Protein AF-A0A7C1M7N9-F1 (afdb_monomer_lite)

Sequence (294 aa):
MKRIVLYIIILLISFLIVAEIIARKYDQYCIRKINESLTSFIYEYLILDFYKENLRMPNDIQESKESPWIHHISEEQLIDPYSRNNDRIRFIPIYNKDLCYFTSGIVISSGIDGYFDNYCTKNDSITINQFKNRNNPYNTTYSINTKYKEIEWKGIRIFNYVFGNKDLIIQYFDIVRHIKFSSHFTNNIYSLNELIERIYAYNITNLGEELYITNQYFSVELDIDSLDCNLLNDKTLIVNWGDNILEFNFLIPTFKEPNISGHLEIACFFKSFQKESKKMIFNQAIITYNDLNN

Foldseek 3Di:
DVVVVVVVVVVVVVVVVVVVVVVVVLVVVLVCCCVVQCLQVVQQCLQVQLCVVPVAGDLWSVSSCVGPCVVVHDPLSQFRSQEPVSDGWIKAFEAEPVQRGRQKIFIWACGNPRDNDPPDDSRDHHYPVLQVVQKDFADPPPCPPVDFPPPDQDAGQDAGIAGHPDIGTGGMDGNQVVLLRFQVVVVQEDEPVRVLVLVVVLVVDVDDVNVVQQPTKHKYKDQVVPWDWDDDPLAWIWTDDPQAIEIEGESGSDDDPDDDHGIWIKIWHFPDADVVSNYTYTYHIDTNDDPPDD

Radius of gyration: 24.17 Å; chains: 1; bounding box: 58×44×84 Å

Structure (mmCIF, N/CA/C/O backbone):
data_AF-A0A7C1M7N9-F1
#
_entry.id   AF-A0A7C1M7N9-F1
#
loop_
_atom_site.group_PDB
_atom_site.id
_atom_site.type_symbol
_atom_site.label_atom_id
_atom_site.label_alt_id
_atom_site.label_comp_id
_atom_site.label_asym_id
_atom_site.label_entity_id
_atom_site.label_seq_id
_atom_site.pdbx_PDB_ins_code
_atom_site.Cartn_x
_atom_site.Cartn_y
_atom_site.Cartn_z
_atom_site.occupancy
_atom_site.B_iso_or_equiv
_atom_site.auth_seq_id
_atom_site.auth_comp_id
_atom_site.auth_asym_id
_atom_site.auth_atom_id
_atom_site.pdbx_PDB_model_num
ATOM 1 N N . MET A 1 1 ? 32.992 -9.339 -54.054 1.00 64.75 1 MET A N 1
ATOM 2 C CA . MET A 1 1 ? 31.665 -9.517 -53.416 1.00 64.75 1 MET A CA 1
ATOM 3 C C . MET A 1 1 ? 31.706 -10.328 -52.119 1.00 64.75 1 MET A C 1
ATOM 5 O O . MET A 1 1 ? 31.458 -9.735 -51.083 1.00 64.75 1 MET A O 1
ATOM 9 N N . LYS A 1 2 ? 32.084 -11.621 -52.112 1.00 76.88 2 LYS A N 1
ATOM 10 C CA . LYS A 1 2 ? 32.040 -12.473 -50.894 1.00 76.88 2 LYS A CA 1
ATOM 11 C C . LYS A 1 2 ? 32.824 -11.930 -49.681 1.00 76.88 2 LYS A C 1
ATOM 13 O O . LYS A 1 2 ? 32.324 -11.979 -48.567 1.00 76.88 2 LYS A O 1
ATOM 18 N N . ARG A 1 3 ? 34.017 -11.355 -49.895 1.00 82.69 3 ARG A N 1
ATOM 19 C CA . ARG A 1 3 ? 34.828 -10.747 -48.816 1.00 82.69 3 ARG A CA 1
ATOM 20 C C . ARG A 1 3 ? 34.204 -9.472 -48.236 1.00 82.69 3 ARG A C 1
ATOM 22 O O . ARG A 1 3 ? 34.251 -9.279 -47.035 1.00 82.69 3 ARG A O 1
ATOM 29 N N . ILE A 1 4 ? 33.576 -8.643 -49.072 1.00 85.56 4 ILE A N 1
ATOM 30 C CA . ILE A 1 4 ? 32.894 -7.410 -48.636 1.00 85.56 4 ILE A CA 1
ATOM 31 C C . ILE A 1 4 ? 31.687 -7.762 -47.761 1.00 85.56 4 ILE A C 1
ATOM 33 O O . ILE A 1 4 ? 31.527 -7.193 -46.689 1.00 85.56 4 ILE A O 1
ATOM 37 N N . VAL A 1 5 ? 30.895 -8.758 -48.172 1.00 86.88 5 VAL A N 1
ATOM 38 C CA . VAL A 1 5 ? 29.769 -9.271 -47.372 1.00 86.88 5 VAL A CA 1
ATOM 39 C C . VAL A 1 5 ? 30.253 -9.811 -46.023 1.00 86.88 5 VAL A C 1
ATOM 41 O O . VAL A 1 5 ? 29.655 -9.503 -44.999 1.00 86.88 5 VAL A O 1
ATOM 44 N N . LEU A 1 6 ? 31.371 -10.546 -45.998 1.00 89.12 6 LEU A N 1
ATOM 45 C CA . LEU A 1 6 ? 31.968 -11.037 -44.753 1.00 89.12 6 LEU A CA 1
ATOM 46 C C . LEU A 1 6 ? 32.394 -9.894 -43.816 1.00 89.12 6 LEU A C 1
ATOM 48 O O . LEU A 1 6 ? 32.090 -9.946 -42.628 1.00 89.12 6 LEU A O 1
ATOM 52 N N . TYR A 1 7 ? 33.049 -8.849 -44.334 1.00 90.81 7 TYR A N 1
ATOM 53 C CA . TYR A 1 7 ? 33.430 -7.687 -43.523 1.00 90.81 7 TYR A CA 1
ATOM 54 C C . TYR A 1 7 ? 32.217 -6.934 -42.972 1.00 90.81 7 TYR A C 1
ATOM 56 O O . TYR A 1 7 ? 32.245 -6.525 -41.815 1.00 90.81 7 TYR A O 1
ATOM 64 N N . ILE A 1 8 ? 31.143 -6.802 -43.759 1.00 89.94 8 ILE A N 1
ATOM 65 C CA . ILE A 1 8 ? 29.883 -6.204 -43.298 1.00 89.94 8 ILE A CA 1
ATOM 66 C C . ILE A 1 8 ? 29.281 -7.037 -42.162 1.00 89.94 8 ILE A C 1
ATOM 68 O O . ILE A 1 8 ? 28.905 -6.469 -41.145 1.00 89.94 8 ILE A O 1
ATOM 72 N N . ILE A 1 9 ? 29.244 -8.368 -42.289 1.00 90.19 9 ILE A N 1
ATOM 73 C CA . ILE A 1 9 ? 28.732 -9.257 -41.233 1.00 90.19 9 ILE A CA 1
ATOM 74 C C . ILE A 1 9 ? 29.557 -9.114 -39.947 1.00 90.19 9 ILE A C 1
ATOM 76 O O . ILE A 1 9 ? 28.982 -8.966 -38.873 1.00 90.19 9 ILE A O 1
ATOM 80 N N . ILE A 1 10 ? 30.891 -9.103 -40.041 1.00 90.25 10 ILE A N 1
ATOM 81 C CA . ILE A 1 10 ? 31.780 -8.934 -38.879 1.00 90.25 10 ILE A CA 1
ATOM 82 C C . ILE A 1 10 ? 31.554 -7.577 -38.203 1.00 90.25 10 ILE A C 1
ATOM 84 O O . ILE A 1 10 ? 31.466 -7.514 -36.977 1.00 90.25 10 ILE A O 1
ATOM 88 N N . LEU A 1 11 ? 31.427 -6.500 -38.982 1.00 90.44 11 LEU A N 1
ATOM 89 C CA . LEU A 1 11 ? 31.095 -5.171 -38.467 1.00 90.44 11 LEU A CA 1
ATOM 90 C C . LEU A 1 11 ? 29.739 -5.159 -37.764 1.00 90.44 11 LEU A C 1
ATOM 92 O O . LEU A 1 11 ? 29.625 -4.586 -36.686 1.00 90.44 11 LEU A O 1
ATOM 96 N N . LEU A 1 12 ? 28.735 -5.820 -38.337 1.00 89.62 12 LEU A N 1
ATOM 97 C CA . LEU A 1 12 ? 27.379 -5.851 -37.797 1.00 89.62 12 LEU A CA 1
ATOM 98 C C . LEU A 1 12 ? 27.323 -6.651 -36.490 1.00 89.62 12 LEU A C 1
ATOM 100 O O . LEU A 1 12 ? 26.758 -6.177 -35.512 1.00 89.62 12 LEU A O 1
ATOM 104 N N . ILE A 1 13 ? 28.001 -7.802 -36.428 1.00 87.75 13 ILE A N 1
ATOM 105 C CA . ILE A 1 13 ? 28.167 -8.578 -35.190 1.00 87.75 13 ILE A CA 1
ATOM 106 C C . ILE A 1 13 ? 28.918 -7.754 -34.138 1.00 87.75 13 ILE A C 1
ATOM 108 O O . ILE A 1 13 ? 28.486 -7.683 -32.991 1.00 87.75 13 ILE A O 1
ATOM 112 N N . SER A 1 14 ? 30.014 -7.092 -34.518 1.00 85.81 14 SER A N 1
ATOM 113 C CA . SER A 1 14 ? 30.802 -6.273 -33.585 1.00 85.81 14 SER A CA 1
ATOM 114 C C . SER A 1 14 ? 29.989 -5.094 -33.046 1.00 85.81 14 SER A C 1
ATOM 116 O O . SER A 1 14 ? 30.034 -4.808 -31.852 1.00 85.81 14 SER A O 1
ATOM 118 N N . PHE A 1 15 ? 29.206 -4.439 -33.908 1.00 87.50 15 PHE A N 1
ATOM 119 C CA . PHE A 1 15 ? 28.286 -3.373 -33.526 1.00 87.50 15 PHE A CA 1
ATOM 120 C C . PHE A 1 15 ? 27.216 -3.875 -32.553 1.00 87.50 15 PHE A C 1
ATOM 122 O O . PHE A 1 15 ? 26.999 -3.240 -31.525 1.00 87.50 15 PHE A O 1
ATOM 129 N N . LEU A 1 16 ? 26.599 -5.028 -32.833 1.00 79.56 16 LEU A N 1
ATOM 130 C CA . LEU A 1 16 ? 25.606 -5.642 -31.948 1.00 79.56 16 LEU A CA 1
ATOM 131 C C . LEU A 1 16 ? 26.198 -5.960 -30.566 1.00 79.56 16 LEU A C 1
ATOM 133 O O . LEU A 1 16 ? 25.586 -5.617 -29.559 1.00 79.56 16 LEU A O 1
ATOM 137 N N . ILE A 1 17 ? 27.413 -6.520 -30.508 1.00 77.81 17 ILE A N 1
ATOM 138 C CA . ILE A 1 17 ? 28.113 -6.807 -29.244 1.00 77.81 17 ILE A CA 1
ATOM 139 C C . ILE A 1 17 ? 28.377 -5.518 -28.452 1.00 77.81 17 ILE A C 1
ATOM 141 O O . ILE A 1 17 ? 28.138 -5.463 -27.246 1.00 77.81 17 ILE A O 1
ATOM 145 N N . VAL A 1 18 ? 28.866 -4.461 -29.106 1.00 79.69 18 VAL A N 1
ATOM 146 C CA . VAL A 1 18 ? 29.146 -3.180 -28.435 1.00 79.69 18 VAL A CA 1
ATOM 147 C C . VAL A 1 18 ? 27.856 -2.514 -27.955 1.00 79.69 18 VAL A C 1
ATOM 149 O O . VAL A 1 18 ? 27.804 -2.046 -26.816 1.00 79.69 18 VAL A O 1
ATOM 152 N N . ALA A 1 19 ? 26.811 -2.503 -28.785 1.00 70.88 19 ALA A N 1
ATOM 153 C CA . ALA A 1 19 ? 25.499 -1.979 -28.420 1.00 70.88 19 ALA A CA 1
ATOM 154 C C . ALA A 1 19 ? 24.927 -2.716 -27.199 1.00 70.88 19 ALA A C 1
ATOM 156 O O . ALA A 1 19 ? 24.427 -2.079 -26.273 1.00 70.88 19 ALA A O 1
ATOM 157 N N . GLU A 1 20 ? 25.085 -4.040 -27.147 1.00 72.25 20 GLU A N 1
ATOM 158 C CA . GLU A 1 20 ? 24.677 -4.865 -26.013 1.00 72.25 20 GLU A CA 1
ATOM 159 C C . GLU A 1 20 ? 25.448 -4.524 -24.727 1.00 72.25 20 GLU A C 1
ATOM 161 O O . GLU A 1 20 ? 24.846 -4.374 -23.662 1.00 72.25 20 GLU A O 1
ATOM 166 N N . ILE A 1 21 ? 26.773 -4.350 -24.802 1.00 72.62 21 ILE A N 1
ATOM 167 C CA . ILE A 1 21 ? 27.593 -3.959 -23.642 1.00 72.62 21 ILE A CA 1
ATOM 168 C C . ILE A 1 21 ? 27.160 -2.590 -23.103 1.00 72.62 21 ILE A C 1
ATOM 170 O O . ILE A 1 21 ? 27.075 -2.406 -21.886 1.00 72.62 21 ILE A O 1
ATOM 174 N N . ILE A 1 22 ? 26.890 -1.630 -23.991 1.00 74.06 22 ILE A N 1
ATOM 175 C CA . ILE A 1 22 ? 26.438 -0.287 -23.611 1.00 74.06 22 ILE A CA 1
ATOM 176 C C . ILE A 1 22 ? 25.057 -0.354 -22.954 1.00 74.06 22 ILE A C 1
ATOM 178 O O . ILE A 1 22 ? 24.885 0.223 -21.881 1.00 74.06 22 ILE A O 1
ATOM 182 N N . ALA A 1 23 ? 24.111 -1.095 -23.540 1.00 67.44 23 ALA A N 1
ATOM 183 C CA . ALA A 1 23 ? 22.773 -1.274 -22.981 1.00 67.44 23 ALA A CA 1
ATOM 184 C C . ALA A 1 23 ? 22.830 -1.871 -21.565 1.00 67.44 23 ALA A C 1
ATOM 186 O O . ALA A 1 23 ? 22.269 -1.298 -20.636 1.00 67.44 23 ALA A O 1
ATOM 187 N N . ARG A 1 24 ? 23.618 -2.936 -21.356 1.00 65.81 24 ARG A N 1
ATOM 188 C CA . ARG A 1 24 ? 23.795 -3.548 -20.026 1.00 65.81 24 ARG A CA 1
ATOM 189 C C . ARG A 1 24 ? 24.397 -2.584 -19.004 1.00 65.81 24 ARG A C 1
ATOM 191 O O . ARG A 1 24 ? 23.966 -2.566 -17.855 1.00 65.81 24 ARG A O 1
ATOM 198 N N . LYS A 1 25 ? 25.401 -1.791 -19.396 1.00 71.50 25 LYS A N 1
ATOM 199 C CA . LYS A 1 25 ? 26.004 -0.787 -18.503 1.00 71.50 25 LYS A CA 1
ATOM 200 C C . LYS A 1 25 ? 25.019 0.327 -18.150 1.00 71.50 25 LYS A C 1
ATOM 202 O O . LYS A 1 25 ? 25.039 0.803 -17.017 1.00 71.50 25 LYS A O 1
ATOM 207 N N . TYR A 1 26 ? 24.174 0.729 -19.096 1.00 69.44 26 TYR A N 1
ATOM 208 C CA . TYR A 1 26 ? 23.135 1.728 -18.869 1.00 69.44 26 TYR A CA 1
ATOM 209 C C . TYR A 1 26 ? 22.043 1.200 -17.932 1.00 69.44 26 TYR A C 1
ATOM 211 O O . TYR A 1 26 ? 21.755 1.844 -16.929 1.00 69.44 26 TYR A O 1
ATOM 219 N N . ASP A 1 27 ? 21.545 -0.018 -18.160 1.00 64.88 27 ASP A N 1
ATOM 220 C CA . A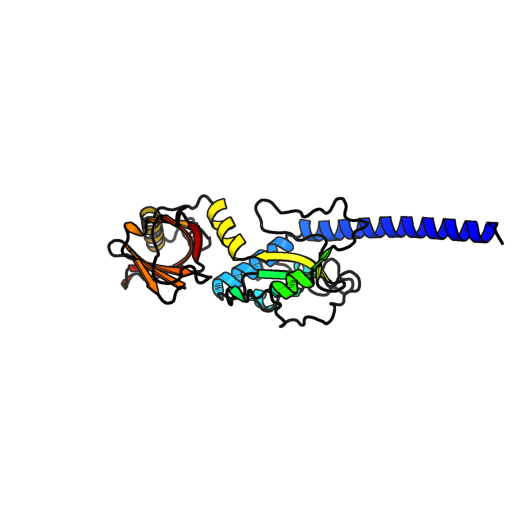SP A 1 27 ? 20.591 -0.670 -17.255 1.00 64.88 27 ASP A CA 1
ATOM 221 C C . ASP A 1 27 ? 21.168 -0.799 -15.840 1.00 64.88 27 ASP A C 1
ATOM 223 O O . ASP A 1 27 ? 20.512 -0.452 -14.861 1.00 64.88 27 ASP A O 1
ATOM 227 N N . GLN A 1 28 ? 22.431 -1.221 -15.710 1.00 66.00 28 GLN A N 1
ATOM 228 C CA . GLN A 1 28 ? 23.116 -1.272 -14.415 1.00 66.00 28 GLN A CA 1
ATOM 229 C C . GLN A 1 28 ? 23.217 0.105 -13.752 1.00 66.00 28 GLN A C 1
ATOM 231 O O . GLN A 1 28 ? 23.030 0.206 -12.541 1.00 66.00 28 GLN A O 1
ATOM 236 N N . TYR A 1 29 ? 23.492 1.164 -14.517 1.00 69.62 29 TYR A N 1
ATOM 237 C CA . TYR A 1 29 ? 23.514 2.533 -14.008 1.00 69.62 29 TYR A CA 1
ATOM 238 C C . TYR A 1 29 ? 22.134 2.977 -13.510 1.00 69.62 29 TYR A C 1
ATOM 240 O O . TYR A 1 29 ? 22.045 3.503 -12.402 1.00 69.62 29 TYR A O 1
ATOM 248 N N . CYS A 1 30 ? 21.070 2.735 -14.277 1.00 65.38 30 CYS A N 1
ATOM 249 C CA . CYS A 1 30 ? 19.703 3.099 -13.910 1.00 65.38 30 CYS A CA 1
ATOM 250 C C . CYS A 1 30 ? 19.213 2.299 -12.696 1.00 65.38 30 CYS A C 1
ATOM 252 O O . CYS A 1 30 ? 18.714 2.889 -11.740 1.00 65.38 30 CYS A O 1
ATOM 254 N N . ILE A 1 31 ? 19.443 0.981 -12.661 1.00 65.25 31 ILE A N 1
ATOM 255 C CA . ILE A 1 31 ? 19.161 0.127 -11.495 1.00 65.25 31 ILE A CA 1
ATOM 256 C C . ILE A 1 31 ? 19.927 0.627 -10.271 1.00 65.25 31 ILE A C 1
ATOM 258 O O . ILE A 1 31 ? 19.366 0.719 -9.178 1.00 65.25 31 ILE A O 1
ATOM 262 N N . ARG A 1 32 ? 21.210 0.966 -10.436 1.00 62.94 32 ARG A N 1
ATOM 263 C CA . ARG A 1 32 ? 22.030 1.514 -9.358 1.00 62.94 32 ARG A CA 1
ATOM 264 C C . ARG A 1 32 ? 21.477 2.852 -8.879 1.00 62.94 32 ARG A C 1
ATOM 266 O O . ARG A 1 32 ? 21.276 2.984 -7.686 1.00 62.94 32 ARG A O 1
ATOM 273 N N . LYS A 1 33 ? 21.128 3.782 -9.769 1.00 64.69 33 LYS A N 1
ATOM 274 C CA . LYS A 1 33 ? 20.458 5.047 -9.428 1.00 64.69 33 LYS A CA 1
ATOM 275 C C . LYS A 1 33 ? 19.155 4.809 -8.666 1.00 64.69 33 LYS A C 1
ATOM 277 O O . LYS A 1 33 ? 18.960 5.439 -7.636 1.00 64.69 33 LYS A O 1
ATOM 282 N N . ILE A 1 34 ? 18.300 3.882 -9.099 1.00 61.38 34 ILE A N 1
ATOM 283 C CA . ILE A 1 34 ? 17.036 3.532 -8.418 1.00 61.38 34 ILE A CA 1
ATOM 284 C C . ILE A 1 34 ? 17.284 2.957 -7.019 1.00 61.38 34 ILE A C 1
ATOM 286 O O . ILE A 1 34 ? 16.545 3.262 -6.082 1.00 61.38 34 ILE A O 1
ATOM 290 N N . ASN A 1 35 ? 18.324 2.135 -6.869 1.00 58.56 35 ASN A N 1
ATOM 291 C CA . ASN A 1 35 ? 18.684 1.522 -5.592 1.00 58.56 35 ASN A CA 1
ATOM 292 C C . ASN A 1 35 ? 19.410 2.496 -4.645 1.00 58.56 35 ASN A C 1
ATOM 294 O O . ASN A 1 35 ? 19.125 2.487 -3.452 1.00 58.56 35 ASN A O 1
ATOM 298 N N . GLU A 1 36 ? 20.325 3.323 -5.155 1.00 56.31 36 GLU A N 1
ATOM 299 C CA . GLU A 1 36 ? 21.123 4.298 -4.394 1.00 56.31 36 GLU A CA 1
ATOM 300 C C . GLU A 1 36 ? 20.288 5.495 -3.935 1.00 56.31 36 GLU A C 1
ATOM 302 O O . GLU A 1 36 ? 20.535 6.042 -2.868 1.00 56.31 36 GLU A O 1
ATOM 307 N N . SER A 1 37 ? 19.283 5.901 -4.711 1.00 51.47 37 SER A N 1
ATOM 308 C CA . SER A 1 37 ? 18.517 7.123 -4.432 1.00 51.47 37 SER A CA 1
ATOM 309 C C . SER A 1 37 ? 17.411 6.971 -3.387 1.00 51.47 37 SER A C 1
ATOM 311 O O . SER A 1 37 ? 16.685 7.936 -3.168 1.00 51.47 37 SER A O 1
ATOM 313 N N . LEU A 1 38 ? 17.229 5.795 -2.769 1.00 53.09 38 LEU A N 1
ATOM 314 C CA . LEU A 1 38 ? 16.034 5.476 -1.965 1.00 53.09 38 LEU A CA 1
ATOM 315 C C . LEU A 1 38 ? 14.714 5.688 -2.738 1.00 53.09 38 LEU A C 1
ATOM 317 O O . LEU A 1 38 ? 13.651 5.622 -2.142 1.00 53.09 38 LEU A O 1
ATOM 321 N N . THR A 1 39 ? 14.737 5.898 -4.057 1.00 52.25 39 THR A N 1
ATOM 322 C CA . THR A 1 39 ? 13.574 6.375 -4.826 1.00 52.25 39 THR A CA 1
ATOM 323 C C . THR A 1 39 ? 12.400 5.392 -4.812 1.00 52.25 39 THR A C 1
ATOM 325 O O . THR A 1 39 ? 11.248 5.798 -4.719 1.00 52.25 39 THR A O 1
ATOM 328 N N . SER A 1 40 ? 12.678 4.085 -4.776 1.00 52.62 40 SER A N 1
ATOM 329 C CA . SER A 1 40 ? 11.640 3.060 -4.558 1.00 52.62 40 SER A CA 1
ATOM 330 C C . SER A 1 40 ? 11.059 3.063 -3.135 1.00 52.62 40 SER A C 1
ATOM 332 O O . SER A 1 40 ? 9.879 2.790 -2.942 1.00 52.62 40 SER A O 1
ATOM 334 N N . PHE A 1 41 ? 11.856 3.415 -2.123 1.00 59.06 41 PHE A N 1
ATOM 335 C CA . PHE A 1 41 ? 11.332 3.649 -0.774 1.00 59.06 41 PHE A CA 1
ATOM 336 C C . PHE A 1 41 ? 10.489 4.916 -0.730 1.00 59.06 41 PHE A C 1
ATOM 338 O O . PHE A 1 41 ? 9.408 4.915 -0.160 1.00 59.06 41 PHE A O 1
ATOM 345 N N . ILE A 1 42 ? 10.958 5.975 -1.383 1.00 63.31 42 ILE A N 1
ATOM 346 C CA . ILE A 1 42 ? 10.291 7.271 -1.441 1.00 63.31 42 ILE A CA 1
ATOM 347 C C . ILE A 1 42 ? 8.873 7.141 -1.992 1.00 63.31 42 ILE A C 1
ATOM 349 O O . ILE A 1 42 ? 7.949 7.664 -1.377 1.00 63.31 42 ILE A O 1
ATOM 353 N N . TYR A 1 43 ? 8.667 6.419 -3.096 1.00 69.06 43 TYR A N 1
ATOM 354 C CA . TYR A 1 43 ? 7.316 6.255 -3.636 1.00 69.06 43 TYR A CA 1
ATOM 355 C C . TYR A 1 43 ? 6.408 5.458 -2.708 1.00 69.06 43 TYR A C 1
ATOM 357 O O . TYR A 1 43 ? 5.253 5.832 -2.538 1.00 69.06 43 TYR A O 1
ATOM 365 N N . GLU A 1 44 ? 6.929 4.409 -2.068 1.00 71.25 44 GLU A N 1
ATOM 366 C CA . GLU A 1 44 ? 6.162 3.622 -1.102 1.00 71.25 44 GLU A CA 1
ATOM 367 C C . GLU A 1 44 ? 5.712 4.484 0.075 1.00 71.25 44 GLU A C 1
ATOM 369 O O . GLU A 1 44 ? 4.519 4.545 0.353 1.00 71.25 44 GLU A O 1
ATOM 374 N N . TYR A 1 45 ? 6.636 5.214 0.702 1.00 71.56 45 TYR A N 1
ATOM 375 C CA . TYR A 1 45 ? 6.315 6.110 1.812 1.00 71.56 45 TYR A CA 1
ATOM 376 C C . TYR A 1 45 ? 5.335 7.211 1.397 1.00 71.56 45 TYR A C 1
ATOM 378 O O . TYR A 1 45 ? 4.325 7.402 2.064 1.00 71.56 45 TYR A O 1
ATOM 386 N N . LEU A 1 46 ? 5.559 7.874 0.257 1.00 74.56 46 LEU A N 1
ATOM 387 C CA . LEU A 1 46 ? 4.657 8.916 -0.241 1.00 74.56 46 LEU A CA 1
ATOM 388 C C . LEU A 1 46 ? 3.228 8.404 -0.455 1.00 74.56 46 LEU A C 1
ATOM 390 O O . LEU A 1 46 ? 2.271 9.049 -0.026 1.00 74.56 46 LEU A O 1
ATOM 394 N N . ILE A 1 47 ? 3.083 7.249 -1.108 1.00 77.38 47 ILE A N 1
ATOM 395 C CA . ILE A 1 47 ? 1.776 6.649 -1.392 1.00 77.38 47 ILE A CA 1
ATOM 396 C C . ILE A 1 47 ? 1.110 6.195 -0.091 1.00 77.38 47 ILE A C 1
ATOM 398 O O . ILE A 1 47 ? -0.078 6.441 0.102 1.00 77.38 47 ILE A O 1
ATOM 402 N N . LEU A 1 48 ? 1.859 5.552 0.808 1.00 75.31 48 LEU A N 1
ATOM 403 C CA . LEU A 1 48 ? 1.326 5.040 2.067 1.00 75.31 48 LEU A CA 1
ATOM 404 C C . LEU A 1 48 ? 0.928 6.150 3.025 1.00 75.31 48 LEU A C 1
ATOM 406 O O . LEU A 1 48 ? -0.132 6.055 3.627 1.00 75.31 48 LEU A O 1
ATOM 410 N N . ASP A 1 49 ? 1.729 7.201 3.168 1.00 74.94 49 ASP A N 1
ATOM 411 C CA . ASP A 1 49 ? 1.387 8.312 4.054 1.00 74.94 49 ASP A CA 1
ATOM 412 C C . ASP A 1 49 ? 0.199 9.104 3.510 1.00 74.94 49 ASP A C 1
ATOM 414 O O . ASP A 1 49 ? -0.704 9.454 4.269 1.00 74.94 49 ASP A O 1
ATOM 418 N N . PHE A 1 50 ? 0.118 9.280 2.186 1.00 78.06 50 PHE A N 1
ATOM 419 C CA . PHE A 1 50 ? -1.098 9.796 1.564 1.00 78.06 50 PHE A CA 1
ATOM 420 C C . PHE A 1 50 ? -2.306 8.901 1.879 1.00 78.06 50 PHE A C 1
ATOM 422 O O . PHE A 1 50 ? -3.366 9.398 2.264 1.00 78.06 50 PHE A O 1
ATOM 429 N N . TYR A 1 51 ? -2.146 7.581 1.758 1.00 77.62 51 TYR A N 1
ATOM 430 C CA . TYR A 1 51 ? -3.205 6.613 2.031 1.00 77.62 51 TYR A CA 1
ATOM 431 C C . TYR A 1 51 ? -3.625 6.590 3.512 1.00 77.62 51 TYR A C 1
ATOM 433 O O . TYR A 1 51 ? -4.814 6.461 3.803 1.00 77.62 51 TYR A O 1
ATOM 441 N N . LYS A 1 52 ? -2.683 6.741 4.456 1.00 74.69 52 LYS A N 1
ATOM 442 C CA . LYS A 1 52 ? -2.934 6.856 5.908 1.00 74.69 52 LYS A CA 1
ATOM 443 C C . LYS A 1 52 ? -3.891 7.991 6.237 1.00 74.69 52 LYS A C 1
ATOM 445 O O . LYS A 1 52 ? -4.827 7.785 7.008 1.00 74.69 52 LYS A O 1
ATOM 450 N N . GLU A 1 53 ? -3.700 9.149 5.618 1.00 72.75 53 GLU A N 1
ATOM 451 C CA . GLU A 1 53 ? -4.548 10.311 5.882 1.00 72.75 53 GLU A CA 1
ATOM 452 C C . GLU A 1 53 ? -5.853 10.301 5.083 1.00 72.75 53 GLU A C 1
ATOM 454 O O . GLU A 1 53 ? -6.898 10.675 5.611 1.00 72.75 53 GLU A O 1
ATOM 459 N N . ASN A 1 54 ? -5.823 9.833 3.833 1.00 75.88 54 ASN A N 1
ATOM 460 C CA . ASN A 1 54 ? -6.952 9.987 2.912 1.00 75.88 54 ASN A CA 1
ATOM 461 C C . ASN A 1 54 ? -7.818 8.730 2.746 1.00 75.88 54 ASN A C 1
ATOM 463 O O . ASN A 1 54 ? -8.882 8.809 2.135 1.00 75.88 54 ASN A O 1
ATOM 467 N N . LEU A 1 55 ? -7.370 7.569 3.241 1.00 74.00 55 LEU A N 1
ATOM 468 C CA . LEU A 1 55 ? -8.045 6.268 3.092 1.00 74.00 55 LEU A CA 1
ATOM 469 C C . LEU A 1 55 ? -8.370 5.902 1.630 1.00 74.00 55 LEU A C 1
ATOM 471 O O . LEU A 1 55 ? -9.315 5.164 1.346 1.00 74.00 55 LEU A O 1
ATOM 475 N N . ARG A 1 56 ? -7.572 6.417 0.693 1.00 78.50 56 ARG A N 1
ATOM 476 C CA . ARG A 1 56 ? -7.641 6.124 -0.739 1.00 78.50 56 ARG A CA 1
ATOM 477 C C . ARG A 1 56 ? -6.260 6.227 -1.362 1.00 78.50 56 ARG A C 1
ATOM 479 O O . ARG A 1 56 ? -5.392 6.938 -0.856 1.00 78.50 56 ARG A O 1
ATOM 486 N N . MET A 1 57 ? -6.078 5.548 -2.489 1.00 79.25 57 MET A N 1
ATOM 487 C CA . MET A 1 57 ? -4.872 5.725 -3.290 1.00 79.25 57 MET A CA 1
ATOM 488 C C . MET A 1 57 ? -4.841 7.125 -3.920 1.00 79.25 57 MET A C 1
ATOM 490 O O . MET A 1 57 ? -5.902 7.674 -4.249 1.00 79.25 57 MET A O 1
ATOM 494 N N . PRO A 1 58 ? -3.644 7.701 -4.103 1.00 79.31 58 PRO A N 1
ATOM 495 C CA . PRO A 1 58 ? -3.492 8.884 -4.933 1.00 79.31 58 PRO A CA 1
ATOM 496 C C . PRO A 1 58 ? -3.783 8.522 -6.400 1.00 79.31 58 PRO A C 1
ATOM 498 O O . PRO A 1 58 ? -3.583 7.384 -6.822 1.00 79.31 58 PRO A O 1
ATOM 501 N N . ASN A 1 59 ? -4.271 9.468 -7.192 1.00 77.19 59 ASN A N 1
ATOM 502 C CA . ASN A 1 59 ? -4.481 9.278 -8.627 1.00 77.19 59 ASN A CA 1
ATOM 503 C C . ASN A 1 59 ? -3.145 9.302 -9.377 1.00 77.19 59 ASN A C 1
ATOM 505 O O . ASN A 1 59 ? -2.945 8.531 -10.309 1.00 77.19 59 ASN A O 1
ATOM 509 N N . ASP A 1 60 ? -2.204 10.131 -8.917 1.00 76.00 60 ASP A N 1
ATOM 510 C CA . ASP A 1 60 ? -0.831 10.173 -9.406 1.00 76.00 60 ASP A CA 1
ATOM 511 C C . ASP A 1 60 ? 0.170 10.468 -8.274 1.00 76.00 60 ASP A C 1
ATOM 513 O O . ASP A 1 60 ? -0.195 10.771 -7.141 1.00 76.00 60 ASP A O 1
ATOM 517 N N . ILE A 1 61 ? 1.469 10.409 -8.576 1.00 75.25 61 ILE A N 1
ATOM 518 C CA . ILE A 1 61 ? 2.509 10.659 -7.567 1.00 75.25 61 ILE A CA 1
ATOM 519 C C . ILE A 1 61 ? 2.577 12.129 -7.107 1.00 75.25 61 ILE A C 1
ATOM 521 O O . ILE A 1 61 ? 3.194 12.428 -6.087 1.00 75.25 61 ILE A O 1
ATOM 525 N N . GLN A 1 62 ? 2.002 13.072 -7.864 1.00 74.00 62 GLN A N 1
ATOM 526 C CA . GLN A 1 62 ? 1.980 14.487 -7.483 1.00 74.00 62 GLN A CA 1
ATOM 527 C C . GLN A 1 62 ? 0.938 14.749 -6.404 1.00 74.00 62 GLN A C 1
ATOM 529 O O . GLN A 1 62 ? 1.178 15.586 -5.545 1.00 74.00 62 GLN A O 1
ATOM 534 N N . GLU A 1 63 ? -0.176 14.025 -6.409 1.00 73.62 63 GLU A N 1
ATOM 535 C CA . GLU A 1 63 ? -1.180 14.117 -5.351 1.00 73.62 63 GLU A CA 1
ATOM 536 C C . GLU A 1 63 ? -0.605 13.694 -3.988 1.00 73.62 63 GLU A C 1
ATOM 538 O O . GLU A 1 63 ? -0.911 14.287 -2.957 1.00 73.62 63 GLU A O 1
ATOM 543 N N . SER A 1 64 ? 0.354 12.763 -3.981 1.00 68.31 64 SER A N 1
ATOM 544 C CA . SER A 1 64 ? 1.102 12.393 -2.773 1.00 68.31 64 SER A CA 1
ATOM 545 C C . SER A 1 64 ? 2.015 13.503 -2.228 1.00 68.31 64 SER A C 1
ATOM 547 O O . SER A 1 64 ? 2.586 13.334 -1.152 1.00 68.31 64 SER A O 1
ATOM 549 N N . LYS A 1 65 ? 2.162 14.646 -2.919 1.00 66.25 65 LYS A N 1
ATOM 550 C CA . LYS A 1 65 ? 2.939 15.803 -2.434 1.00 66.25 65 LYS A CA 1
ATOM 551 C C . LYS A 1 65 ? 2.285 16.552 -1.279 1.00 66.25 65 LYS A C 1
ATOM 553 O O . LYS A 1 65 ? 2.933 17.400 -0.686 1.00 66.25 65 LYS A O 1
ATOM 558 N N . GLU A 1 66 ? 1.038 16.252 -0.943 1.00 64.00 66 GLU A N 1
ATOM 559 C CA . GLU A 1 66 ? 0.428 16.746 0.296 1.00 64.00 66 GLU A CA 1
ATOM 560 C C . GLU A 1 66 ? 0.919 15.965 1.532 1.00 64.00 66 GLU A C 1
ATOM 562 O O . GLU A 1 66 ? 0.618 16.340 2.663 1.00 64.00 66 GLU A O 1
ATOM 567 N N . SER A 1 67 ? 1.711 14.898 1.338 1.00 65.25 67 SER A N 1
ATOM 568 C CA . SER A 1 67 ? 2.336 14.152 2.431 1.00 65.25 67 SER A CA 1
ATOM 569 C C . SER A 1 67 ? 3.377 15.006 3.172 1.00 65.25 67 SER A C 1
ATOM 571 O O . SER A 1 67 ? 4.251 15.587 2.521 1.00 65.25 67 SER A O 1
ATOM 573 N N . PRO A 1 68 ? 3.395 15.003 4.521 1.00 61.72 68 PRO A N 1
ATOM 574 C CA . PRO A 1 68 ? 4.431 15.662 5.324 1.00 61.72 68 PRO A CA 1
ATOM 575 C C . PRO A 1 68 ? 5.863 15.243 4.954 1.00 61.72 68 PRO A C 1
ATOM 577 O O . PRO A 1 68 ? 6.806 16.016 5.118 1.00 61.72 68 PRO A O 1
ATOM 580 N N . TRP A 1 69 ? 6.033 14.035 4.410 1.00 59.88 69 TRP A N 1
ATOM 581 C CA . TRP A 1 69 ? 7.334 13.499 4.016 1.00 59.88 69 TRP A CA 1
ATOM 582 C C . TRP A 1 69 ? 7.878 14.069 2.710 1.00 59.88 69 TRP A C 1
ATOM 584 O O . TRP A 1 69 ? 9.070 13.916 2.436 1.00 59.88 69 TRP A O 1
ATOM 594 N N . ILE A 1 70 ? 7.056 14.771 1.919 1.00 64.88 70 ILE A N 1
ATOM 595 C CA . ILE A 1 70 ? 7.507 15.363 0.656 1.00 64.88 70 ILE A CA 1
ATOM 596 C C . ILE A 1 70 ? 8.666 16.344 0.860 1.00 64.88 70 ILE A C 1
ATOM 598 O O . ILE A 1 70 ? 9.530 16.471 -0.002 1.00 64.88 70 ILE A O 1
ATOM 602 N N . HIS A 1 71 ? 8.721 17.001 2.023 1.00 63.47 71 HIS A N 1
ATOM 603 C CA . HIS A 1 71 ? 9.761 17.967 2.369 1.00 63.47 71 HIS A CA 1
ATOM 604 C C . HIS A 1 71 ? 11.148 17.330 2.543 1.00 63.47 71 HIS A C 1
ATOM 606 O O . HIS A 1 71 ? 12.151 18.042 2.544 1.00 63.47 71 HIS A O 1
ATOM 612 N N . HIS A 1 72 ? 11.219 16.002 2.663 1.00 64.69 72 HIS A N 1
ATOM 613 C CA . HIS A 1 72 ? 12.465 15.244 2.772 1.00 64.69 72 HIS A CA 1
ATOM 614 C C . HIS A 1 72 ? 12.945 14.669 1.432 1.00 64.69 72 HIS A C 1
ATOM 616 O O . HIS A 1 72 ? 13.974 13.995 1.393 1.00 64.69 72 HIS A O 1
ATOM 622 N N . ILE A 1 73 ? 12.217 14.925 0.342 1.00 66.25 73 ILE A N 1
ATOM 623 C CA . ILE A 1 73 ? 12.490 14.375 -0.987 1.00 66.25 73 ILE A CA 1
ATOM 624 C C . ILE A 1 73 ? 12.897 15.513 -1.918 1.00 66.25 73 ILE A C 1
ATOM 626 O O . ILE A 1 73 ? 12.167 16.492 -2.078 1.00 66.25 73 ILE A O 1
ATOM 630 N N . SER A 1 74 ? 14.061 15.393 -2.557 1.00 69.44 74 SER A N 1
ATOM 631 C CA . SER A 1 74 ? 14.481 16.370 -3.562 1.00 69.44 74 SER A CA 1
ATOM 632 C C . SER A 1 74 ? 13.733 16.147 -4.880 1.00 69.44 74 SER A C 1
ATOM 634 O O . SER A 1 74 ? 13.400 15.017 -5.241 1.00 69.44 74 SER A O 1
ATOM 636 N N . GLU A 1 75 ? 13.485 17.214 -5.649 1.00 71.00 75 GLU A N 1
ATOM 637 C CA . GLU A 1 75 ? 12.823 17.081 -6.958 1.00 71.00 75 GLU A CA 1
ATOM 638 C C . GLU A 1 75 ? 13.589 16.151 -7.913 1.00 71.00 75 GLU A C 1
ATOM 640 O O . GLU A 1 75 ? 12.972 15.464 -8.725 1.00 71.00 75 GLU A O 1
ATOM 645 N N . GLU A 1 76 ? 14.916 16.065 -7.773 1.00 71.00 76 GLU A N 1
ATOM 646 C CA . GLU A 1 76 ? 15.777 15.169 -8.551 1.00 71.00 76 GLU A CA 1
ATOM 647 C C . GLU A 1 76 ? 15.466 13.682 -8.323 1.00 71.00 76 GLU A C 1
ATOM 649 O O . GLU A 1 76 ? 15.653 12.873 -9.230 1.00 71.00 76 GLU A O 1
ATOM 654 N N . GLN A 1 77 ? 14.961 13.311 -7.141 1.00 69.81 77 GLN A N 1
ATOM 655 C CA . GLN A 1 77 ? 14.551 11.936 -6.822 1.00 69.81 77 GLN A CA 1
ATOM 656 C C . GLN A 1 77 ? 13.199 11.559 -7.452 1.00 69.81 77 GLN A C 1
ATOM 658 O O . GLN A 1 77 ? 12.835 10.387 -7.489 1.00 69.81 77 GLN A O 1
ATOM 663 N N . LEU A 1 78 ? 12.440 12.531 -7.972 1.00 71.56 78 LEU A N 1
ATOM 664 C CA . LEU A 1 78 ? 11.169 12.293 -8.667 1.00 71.56 78 LEU A CA 1
ATOM 665 C C . LEU A 1 78 ? 11.330 12.180 -10.195 1.00 71.56 78 LEU A C 1
ATOM 667 O O . LEU A 1 78 ? 10.348 11.917 -10.896 1.00 71.56 78 LEU A O 1
ATOM 671 N N . ILE A 1 79 ? 12.543 12.390 -10.714 1.00 76.44 79 ILE A N 1
ATOM 672 C CA . ILE A 1 79 ? 12.857 12.295 -12.143 1.00 76.44 79 ILE A CA 1
ATOM 673 C C . ILE A 1 79 ? 13.037 10.825 -12.529 1.00 76.44 79 ILE A C 1
ATOM 675 O O . ILE A 1 79 ? 13.746 10.079 -11.855 1.00 76.44 79 ILE A O 1
ATOM 679 N N . ASP A 1 80 ? 12.420 10.417 -13.639 1.00 77.50 80 ASP A N 1
ATOM 680 C CA . ASP A 1 80 ? 12.553 9.071 -14.188 1.00 77.50 80 ASP A CA 1
ATOM 681 C C . ASP A 1 80 ? 14.001 8.807 -14.647 1.00 77.50 80 ASP A C 1
ATOM 683 O O . ASP A 1 80 ? 14.459 9.419 -15.615 1.00 77.50 80 ASP A O 1
ATOM 687 N N . PRO A 1 81 ? 14.736 7.883 -13.996 1.00 69.88 81 PRO A N 1
ATOM 688 C CA . PRO A 1 81 ? 16.140 7.633 -14.305 1.00 69.88 81 PRO A CA 1
ATOM 689 C C . PRO A 1 81 ? 16.345 6.883 -15.626 1.00 69.88 81 PRO A C 1
ATOM 691 O O . PRO A 1 81 ? 17.481 6.812 -16.099 1.00 69.88 81 PRO A O 1
ATOM 694 N N . TYR A 1 82 ? 15.291 6.303 -16.207 1.00 73.44 82 TYR A N 1
ATOM 695 C CA . TYR A 1 82 ? 15.345 5.704 -17.541 1.00 73.44 82 TYR A CA 1
ATOM 696 C C . TYR A 1 82 ? 14.909 6.681 -18.637 1.00 73.44 82 TYR A C 1
ATOM 698 O O . TYR A 1 82 ? 15.228 6.445 -19.799 1.00 73.44 82 TYR A O 1
ATOM 706 N N . SER A 1 83 ? 14.217 7.772 -18.299 1.00 78.62 83 SER A N 1
ATOM 707 C CA . SER A 1 83 ? 13.749 8.760 -19.275 1.00 78.62 83 SER A CA 1
ATOM 708 C C . SER A 1 83 ? 14.887 9.643 -19.787 1.00 78.62 83 SER A C 1
ATOM 710 O O . SER A 1 83 ? 15.615 10.262 -19.013 1.00 78.62 83 SER A O 1
ATOM 712 N N . ARG A 1 84 ? 14.961 9.833 -21.110 1.00 74.31 84 ARG A N 1
ATOM 713 C CA . ARG A 1 84 ? 15.873 10.814 -21.733 1.00 74.31 84 ARG A CA 1
ATOM 714 C C . ARG A 1 84 ? 15.424 12.271 -21.610 1.00 74.31 84 ARG A C 1
ATOM 716 O O . ARG A 1 84 ? 16.264 13.159 -21.707 1.00 74.31 84 ARG A O 1
ATOM 723 N N . ASN A 1 85 ? 14.134 12.521 -21.390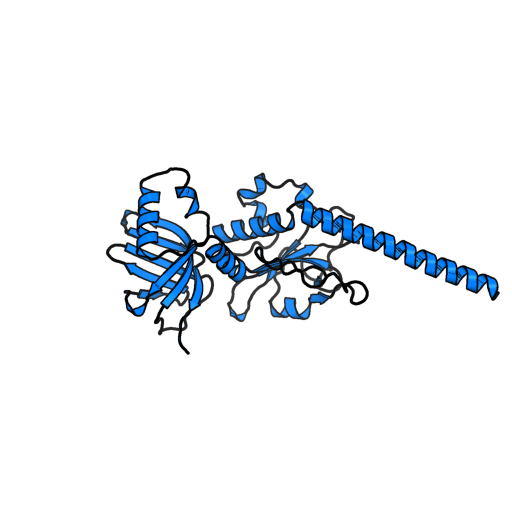 1.00 76.94 85 ASN A N 1
ATOM 724 C CA . ASN A 1 85 ? 13.554 13.871 -21.393 1.00 76.94 85 ASN A CA 1
ATOM 725 C C . ASN A 1 85 ? 13.322 14.432 -19.982 1.00 76.94 85 ASN A C 1
ATOM 727 O O . ASN A 1 85 ? 12.560 15.382 -19.826 1.00 76.94 85 ASN A O 1
ATOM 731 N N . ASN A 1 86 ? 13.935 13.832 -18.951 1.00 65.88 86 ASN A N 1
ATOM 732 C CA . ASN A 1 86 ? 13.631 14.118 -17.543 1.00 65.88 86 ASN A CA 1
ATOM 733 C C . ASN A 1 86 ? 12.123 14.058 -17.227 1.00 65.88 86 ASN A C 1
ATOM 735 O O . ASN A 1 86 ? 11.636 14.821 -16.388 1.00 65.88 86 ASN A O 1
ATOM 739 N N . ASP A 1 87 ? 11.374 13.182 -17.911 1.00 72.75 87 ASP A N 1
ATOM 740 C CA . ASP A 1 87 ? 9.972 12.956 -17.587 1.00 72.75 87 ASP A CA 1
ATOM 741 C C . ASP A 1 87 ? 9.850 12.424 -16.153 1.00 72.75 87 ASP A C 1
ATOM 743 O O . ASP A 1 87 ? 10.806 11.925 -15.546 1.00 72.75 87 ASP A O 1
ATOM 747 N N . ARG A 1 88 ? 8.664 12.585 -15.580 1.00 73.62 88 ARG A N 1
ATOM 748 C CA . ARG A 1 88 ? 8.377 12.111 -14.235 1.00 73.62 88 ARG A CA 1
ATOM 749 C C . ARG A 1 88 ? 7.818 10.707 -14.299 1.00 73.62 88 ARG A C 1
ATOM 751 O O . ARG A 1 88 ? 7.006 10.359 -15.154 1.00 73.62 88 ARG A O 1
ATOM 758 N N . ILE A 1 89 ? 8.218 9.932 -13.309 1.00 79.00 89 ILE A N 1
ATOM 759 C CA . ILE A 1 89 ? 7.638 8.634 -13.021 1.00 79.00 89 ILE A CA 1
ATOM 760 C C . ILE A 1 89 ? 6.124 8.784 -12.793 1.00 79.00 89 ILE A C 1
ATOM 762 O O . ILE A 1 89 ? 5.668 9.771 -12.206 1.00 79.00 89 ILE A O 1
ATOM 766 N N . ARG A 1 90 ? 5.333 7.812 -13.264 1.00 80.75 90 ARG A N 1
ATOM 767 C CA . ARG A 1 90 ? 3.876 7.790 -13.064 1.00 80.75 90 ARG A CA 1
ATOM 768 C C . ARG A 1 90 ? 3.481 6.739 -12.044 1.00 80.75 90 ARG A C 1
ATOM 770 O O . ARG A 1 90 ? 4.058 5.657 -12.007 1.00 80.75 90 ARG A O 1
ATOM 777 N N . PHE A 1 91 ? 2.456 7.059 -11.267 1.00 82.94 91 PHE A N 1
ATOM 778 C CA . PHE A 1 91 ? 1.731 6.103 -10.443 1.00 82.94 91 PHE A CA 1
ATOM 779 C C . PHE A 1 91 ? 0.412 5.760 -11.134 1.00 82.94 91 PHE A C 1
ATOM 781 O O . PHE A 1 91 ? -0.217 6.647 -11.705 1.00 82.94 91 PHE A O 1
ATOM 788 N N . ILE A 1 92 ? 0.019 4.488 -11.101 1.00 84.75 92 ILE A N 1
ATOM 789 C CA . ILE A 1 92 ? -1.284 4.020 -11.577 1.00 84.75 92 ILE A CA 1
ATOM 790 C C . ILE A 1 92 ? -1.925 3.203 -10.451 1.00 84.75 92 ILE A C 1
ATOM 792 O O . ILE A 1 92 ? -1.401 2.132 -10.111 1.00 84.75 92 ILE A O 1
ATOM 796 N N . PRO A 1 93 ? -3.055 3.653 -9.879 1.00 86.12 93 PRO A N 1
ATOM 797 C CA . PRO A 1 93 ? -3.784 2.873 -8.893 1.00 86.12 93 PRO A CA 1
ATOM 798 C C . PRO A 1 93 ? -4.451 1.654 -9.543 1.00 86.12 93 PRO A C 1
ATOM 800 O O . PRO A 1 93 ? -5.000 1.712 -10.649 1.00 86.12 93 PRO A O 1
ATOM 803 N N . ILE A 1 94 ? -4.424 0.532 -8.824 1.00 85.06 94 ILE A N 1
ATOM 804 C CA . ILE A 1 94 ? -5.029 -0.731 -9.239 1.00 85.06 94 ILE A CA 1
ATOM 805 C C . ILE A 1 94 ? -6.273 -0.997 -8.391 1.00 85.06 94 ILE A C 1
ATOM 807 O O . ILE A 1 94 ? -6.208 -1.244 -7.184 1.00 85.06 94 ILE A O 1
ATOM 811 N N . TYR A 1 95 ? -7.425 -0.970 -9.051 1.00 82.12 95 TYR A N 1
ATOM 812 C CA . TYR A 1 95 ? -8.717 -1.308 -8.483 1.00 82.12 95 TYR A CA 1
ATOM 813 C C . TYR A 1 95 ? -8.894 -2.824 -8.385 1.00 82.12 95 TYR A C 1
ATOM 815 O O . TYR A 1 95 ? -8.825 -3.557 -9.382 1.00 82.12 95 TYR A O 1
ATOM 823 N N . ASN A 1 96 ? -9.197 -3.301 -7.185 1.00 76.75 96 ASN A N 1
ATOM 824 C CA . ASN A 1 96 ? -9.673 -4.652 -6.972 1.00 76.75 96 ASN A CA 1
ATOM 825 C C . ASN A 1 96 ? -11.206 -4.654 -7.047 1.00 76.75 96 ASN A C 1
ATOM 827 O O . ASN A 1 96 ? -11.876 -4.153 -6.146 1.00 76.75 96 ASN A O 1
ATOM 831 N N . LYS A 1 97 ? -11.753 -5.223 -8.131 1.00 73.06 97 LYS A N 1
ATOM 832 C CA . LYS A 1 97 ? -13.207 -5.324 -8.329 1.00 73.06 97 LYS A CA 1
ATOM 833 C C . LYS A 1 97 ? -13.885 -6.186 -7.272 1.00 73.06 97 LYS A C 1
ATOM 835 O O . LYS A 1 97 ? -14.988 -5.851 -6.871 1.00 73.06 97 LYS A O 1
ATOM 840 N N . ASP A 1 98 ? -13.230 -7.256 -6.832 1.00 67.94 98 ASP A N 1
ATOM 841 C CA . ASP A 1 98 ? -13.808 -8.204 -5.876 1.00 67.94 98 ASP A CA 1
ATOM 842 C C . ASP A 1 98 ? -13.967 -7.554 -4.499 1.00 67.94 98 ASP A C 1
ATOM 844 O O . ASP A 1 98 ? -14.924 -7.820 -3.781 1.00 67.94 98 ASP A O 1
ATOM 848 N N . LEU A 1 99 ? -13.040 -6.657 -4.157 1.00 67.25 99 LEU A N 1
ATOM 849 C CA . LEU A 1 99 ? -13.056 -5.924 -2.893 1.00 67.25 99 LEU A CA 1
ATOM 850 C C . LEU A 1 99 ? -13.743 -4.563 -3.005 1.00 67.25 99 LEU A C 1
ATOM 852 O O . LEU A 1 99 ? -13.961 -3.918 -1.991 1.00 67.25 99 LEU A O 1
ATOM 856 N N . CYS A 1 100 ? -14.056 -4.107 -4.218 1.00 70.31 100 CYS A N 1
ATOM 857 C CA . CYS A 1 100 ? -14.504 -2.753 -4.527 1.00 70.31 100 CYS A CA 1
ATOM 858 C C . CYS A 1 100 ? -13.571 -1.625 -4.020 1.00 70.31 100 CYS A C 1
ATOM 860 O O . CYS A 1 100 ? -14.040 -0.514 -3.770 1.00 70.31 100 CYS A O 1
ATOM 862 N N . TYR A 1 101 ? -12.261 -1.882 -3.897 1.00 71.75 101 TYR A N 1
ATOM 863 C CA . TYR A 1 101 ? -11.270 -0.949 -3.331 1.00 71.75 101 TYR A CA 1
ATOM 864 C C . TYR A 1 101 ? -9.969 -0.870 -4.138 1.00 71.75 101 TYR A C 1
ATOM 866 O O . TYR A 1 101 ? -9.562 -1.818 -4.810 1.00 71.75 101 TYR A O 1
ATOM 874 N N . PHE A 1 102 ? -9.267 0.259 -4.007 1.00 74.44 102 PHE A N 1
ATOM 875 C CA . PHE A 1 102 ? -7.891 0.437 -4.475 1.00 74.44 102 PHE A CA 1
ATOM 876 C C . PHE A 1 102 ? -6.903 -0.055 -3.421 1.00 74.44 102 PHE A C 1
ATOM 878 O O . PHE A 1 102 ? -6.471 0.704 -2.559 1.00 74.44 102 PHE A O 1
ATOM 885 N N . THR A 1 103 ? -6.557 -1.337 -3.475 1.00 73.94 103 THR A N 1
ATOM 886 C CA . THR A 1 103 ? -5.632 -1.951 -2.507 1.00 73.94 103 THR A CA 1
ATOM 887 C C . THR A 1 103 ? -4.190 -2.000 -3.003 1.00 73.94 103 THR A C 1
ATOM 889 O O . THR A 1 103 ? -3.291 -2.349 -2.242 1.00 73.94 103 THR A O 1
ATOM 892 N N . SER A 1 104 ? -3.955 -1.683 -4.278 1.00 80.94 104 SER A N 1
ATOM 893 C CA . SER A 1 104 ? -2.650 -1.830 -4.923 1.00 80.94 104 SER A CA 1
ATOM 894 C C . SER A 1 104 ? -2.402 -0.749 -5.972 1.00 80.94 104 SER A C 1
ATOM 896 O O . SER A 1 104 ? -3.300 0.019 -6.316 1.00 80.94 104 SER A O 1
ATOM 898 N N . GLY A 1 105 ? -1.172 -0.667 -6.468 1.00 84.00 105 GLY A N 1
ATOM 899 C CA . GLY A 1 105 ? -0.778 0.276 -7.509 1.00 84.00 105 GLY A CA 1
ATOM 900 C C . GLY A 1 105 ? 0.557 -0.097 -8.137 1.00 84.00 105 GLY A C 1
ATOM 901 O O . GLY A 1 105 ? 1.286 -0.936 -7.607 1.00 84.00 105 GLY A O 1
ATOM 902 N N . ILE A 1 106 ? 0.890 0.530 -9.260 1.00 82.12 106 ILE A N 1
ATOM 903 C CA . ILE A 1 106 ? 2.218 0.425 -9.867 1.00 82.12 106 ILE A CA 1
ATOM 904 C C . ILE A 1 106 ? 2.837 1.785 -10.094 1.00 82.12 106 ILE A C 1
ATOM 906 O O . ILE A 1 106 ? 2.157 2.760 -10.399 1.00 82.12 106 ILE A O 1
ATOM 910 N N . VAL A 1 107 ? 4.157 1.805 -9.999 1.00 81.94 107 VAL A N 1
ATOM 911 C CA . VAL A 1 107 ? 4.983 2.916 -10.431 1.00 81.94 107 VAL A CA 1
ATOM 912 C C . VAL A 1 107 ? 5.681 2.519 -11.724 1.00 81.94 107 VAL A C 1
ATOM 914 O O . VAL A 1 107 ? 6.367 1.492 -11.772 1.00 81.94 107 VAL A O 1
ATOM 917 N N . ILE A 1 108 ? 5.494 3.327 -12.766 1.00 82.38 108 ILE A N 1
ATOM 918 C CA . ILE A 1 108 ? 5.999 3.071 -14.113 1.00 82.38 108 ILE A CA 1
ATOM 919 C C . ILE A 1 108 ? 6.922 4.191 -14.605 1.00 82.38 108 ILE A C 1
ATOM 921 O O . ILE A 1 108 ? 6.725 5.375 -14.318 1.00 82.38 108 ILE A O 1
ATOM 925 N N . SER A 1 109 ? 7.922 3.783 -15.376 1.00 81.31 109 SER A N 1
ATOM 926 C CA . SER A 1 109 ? 8.844 4.628 -16.126 1.00 81.31 109 SER A CA 1
ATOM 927 C C . SER A 1 109 ? 8.464 4.618 -17.604 1.00 81.31 109 SER A C 1
ATOM 929 O O . SER A 1 109 ? 8.070 3.588 -18.154 1.00 81.31 109 SER A O 1
ATOM 931 N N . SER A 1 110 ? 8.635 5.767 -18.249 1.00 80.75 110 SER A N 1
ATOM 932 C CA . SER A 1 110 ? 8.453 5.929 -19.697 1.00 80.75 110 SER A CA 1
ATOM 933 C C . SER A 1 110 ? 9.522 5.193 -20.515 1.00 80.75 110 SER A C 1
ATOM 935 O O . SER A 1 110 ? 9.335 4.927 -21.702 1.00 80.75 110 SER A O 1
ATOM 937 N N . GLY A 1 111 ? 10.638 4.827 -19.878 1.00 77.19 111 GLY A N 1
ATOM 938 C CA . GLY A 1 111 ? 11.780 4.204 -20.526 1.00 77.19 111 GLY A CA 1
ATOM 939 C C . GLY A 1 111 ? 12.601 5.183 -21.369 1.00 77.19 111 GLY A C 1
ATOM 940 O O . GLY A 1 111 ? 12.426 6.399 -21.339 1.00 77.19 111 GLY A O 1
ATOM 941 N N . ILE A 1 112 ? 13.536 4.630 -22.143 1.00 73.56 112 ILE A N 1
ATOM 942 C CA . ILE A 1 112 ? 14.594 5.400 -22.815 1.00 73.56 112 ILE A CA 1
ATOM 943 C C . ILE A 1 112 ? 14.103 6.363 -23.901 1.00 73.56 112 ILE A C 1
ATOM 945 O O . ILE A 1 112 ? 14.814 7.303 -24.251 1.00 73.56 112 ILE A O 1
ATOM 949 N N . ASP A 1 113 ? 12.918 6.144 -24.463 1.00 73.69 113 ASP A N 1
ATOM 950 C CA . ASP A 1 113 ? 12.339 7.069 -25.439 1.00 73.69 113 ASP A CA 1
ATOM 951 C C . ASP A 1 113 ? 11.675 8.287 -24.777 1.00 73.69 113 ASP A C 1
ATOM 953 O O . ASP A 1 113 ? 11.496 9.302 -25.449 1.00 73.69 113 ASP A O 1
ATOM 957 N N . GLY A 1 114 ? 11.403 8.231 -23.466 1.00 73.50 114 GLY A N 1
ATOM 958 C CA . GLY A 1 114 ? 10.860 9.340 -22.687 1.00 73.50 114 GLY A CA 1
ATOM 959 C C . GLY A 1 114 ? 9.395 9.657 -22.989 1.00 73.50 114 GLY A C 1
ATOM 960 O O . GLY A 1 114 ? 8.994 10.807 -22.819 1.00 73.50 114 GLY A O 1
ATOM 961 N N . TYR A 1 115 ? 8.617 8.686 -23.480 1.00 79.19 115 TYR A N 1
ATOM 962 C CA . TYR A 1 115 ? 7.181 8.849 -23.735 1.00 79.19 115 TYR A CA 1
ATOM 963 C C . TYR A 1 115 ? 6.403 7.678 -23.155 1.00 79.19 115 TYR A C 1
ATOM 965 O O . TYR A 1 115 ? 6.740 6.544 -23.433 1.00 79.19 115 TYR A O 1
ATOM 973 N N . PHE A 1 116 ? 5.334 7.902 -22.404 1.00 77.19 116 PHE A N 1
ATOM 974 C CA . PHE A 1 116 ? 4.481 6.789 -21.970 1.00 77.19 116 PHE A CA 1
ATOM 975 C C . PHE A 1 116 ? 3.623 6.264 -23.122 1.00 77.19 116 PHE A C 1
ATOM 977 O O . PHE A 1 116 ? 3.165 7.042 -23.963 1.00 77.19 116 PHE A O 1
ATOM 984 N N . ASP A 1 117 ? 3.378 4.958 -23.147 1.00 70.25 117 ASP A N 1
ATOM 985 C CA . ASP A 1 117 ? 2.426 4.374 -24.082 1.00 70.25 117 ASP A CA 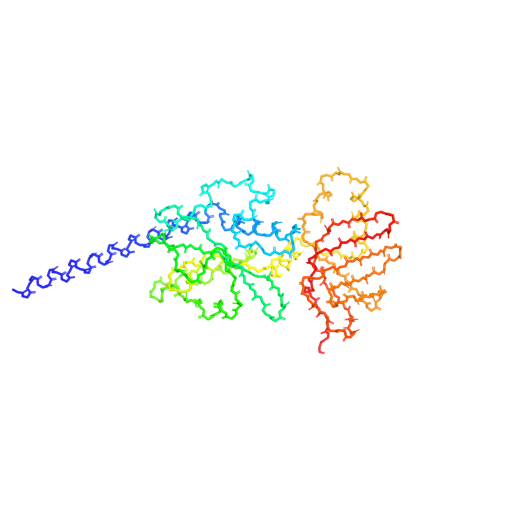1
ATOM 986 C C . ASP A 1 117 ? 1.012 4.876 -23.718 1.00 70.25 117 ASP A C 1
ATOM 988 O O . ASP A 1 117 ? 0.576 4.801 -22.568 1.00 70.25 117 ASP A O 1
ATOM 992 N N . ASN A 1 118 ? 0.299 5.470 -24.678 1.00 55.53 118 ASN A N 1
ATOM 993 C CA . ASN A 1 118 ? -0.865 6.358 -24.473 1.00 55.53 118 ASN A CA 1
ATOM 994 C C . ASN A 1 118 ? -2.142 5.691 -23.898 1.00 55.53 118 ASN A C 1
ATOM 996 O O . ASN A 1 118 ? -3.233 6.247 -24.007 1.00 55.53 118 ASN A O 1
ATOM 1000 N N . TYR A 1 119 ? -2.051 4.504 -23.303 1.00 60.97 119 TYR A N 1
ATOM 1001 C CA . TYR A 1 119 ? -3.210 3.730 -22.847 1.00 60.97 119 TYR A CA 1
ATOM 1002 C C . TYR A 1 119 ? -3.709 4.094 -21.446 1.00 60.97 119 TYR A C 1
ATOM 1004 O O . TYR A 1 119 ? -4.847 3.756 -21.126 1.00 60.97 119 TYR A O 1
ATOM 1012 N N . CYS A 1 120 ? -2.880 4.754 -20.631 1.00 60.44 120 CYS A N 1
ATOM 1013 C CA . CYS A 1 120 ? -3.262 5.271 -19.318 1.00 60.44 120 CYS A CA 1
ATOM 1014 C C . CYS A 1 120 ? -2.758 6.715 -19.153 1.00 60.44 120 CYS A C 1
ATOM 1016 O O . CYS A 1 120 ? -1.555 6.996 -19.122 1.00 60.44 120 CYS A O 1
ATOM 1018 N N . THR A 1 121 ? -3.696 7.646 -19.056 1.00 63.19 121 THR A N 1
ATOM 1019 C CA . THR A 1 121 ? -3.499 9.026 -18.620 1.00 63.19 121 THR A CA 1
ATOM 1020 C C . THR A 1 121 ? -3.271 9.093 -17.106 1.00 63.19 121 THR A C 1
ATOM 1022 O O . THR A 1 121 ? -3.446 8.110 -16.390 1.00 63.19 121 THR A O 1
ATOM 1025 N N . LYS A 1 122 ? -2.874 10.266 -16.598 1.00 59.84 122 LYS A N 1
ATOM 1026 C CA . LYS A 1 122 ? -2.557 10.482 -15.171 1.00 59.84 122 LYS A CA 1
ATOM 1027 C C . LYS A 1 122 ? -3.722 10.215 -14.205 1.00 59.84 122 LYS A C 1
ATOM 1029 O O . LYS A 1 122 ? -3.476 10.095 -13.018 1.00 59.84 122 LYS A O 1
ATOM 1034 N N . ASN A 1 123 ? -4.954 10.119 -14.705 1.00 60.19 123 ASN A N 1
ATOM 1035 C CA . ASN A 1 123 ? -6.146 9.873 -13.888 1.00 60.19 123 ASN A CA 1
ATOM 1036 C C . ASN A 1 123 ? -6.727 8.471 -14.102 1.00 60.19 123 ASN A C 1
ATOM 1038 O O . ASN A 1 123 ? -7.768 8.142 -13.532 1.00 60.19 123 ASN A O 1
ATOM 1042 N N . ASP A 1 124 ? -6.103 7.661 -14.957 1.00 69.50 124 ASP A N 1
ATOM 1043 C CA . ASP A 1 124 ? -6.623 6.338 -15.243 1.00 69.50 124 ASP A CA 1
ATOM 1044 C C . ASP A 1 124 ? -6.270 5.382 -14.111 1.00 69.50 124 ASP A C 1
ATOM 1046 O O . ASP A 1 124 ? -5.133 5.299 -13.649 1.00 69.50 124 ASP A O 1
ATOM 1050 N N . SER A 1 125 ? -7.268 4.611 -13.700 1.00 75.75 125 SER A N 1
ATOM 1051 C CA . SER A 1 125 ? -7.058 3.433 -12.879 1.00 75.75 125 SER A CA 1
ATOM 1052 C C . SER A 1 125 ? -7.222 2.175 -13.713 1.00 75.75 125 SER A C 1
ATOM 1054 O O . SER A 1 125 ? -7.939 2.149 -14.717 1.00 75.75 125 SER A O 1
ATOM 1056 N N . ILE A 1 126 ? -6.564 1.103 -13.286 1.00 82.31 126 ILE A N 1
ATOM 1057 C CA . ILE A 1 126 ? -6.688 -0.201 -13.935 1.00 82.31 126 ILE A CA 1
ATOM 1058 C C . ILE A 1 126 ? -7.218 -1.222 -12.948 1.00 82.31 126 ILE A C 1
ATOM 1060 O O . ILE A 1 126 ? -7.022 -1.123 -11.748 1.00 82.31 126 ILE A O 1
ATOM 1064 N N . THR A 1 127 ? -7.885 -2.244 -13.446 1.00 82.88 127 THR A N 1
ATOM 1065 C CA . THR A 1 127 ? -8.342 -3.359 -12.617 1.00 82.88 127 THR A CA 1
ATOM 1066 C C . THR A 1 127 ? -7.220 -4.375 -12.436 1.00 82.88 127 THR A C 1
ATOM 1068 O O . THR A 1 127 ? -6.358 -4.510 -13.307 1.00 82.88 127 THR A O 1
ATOM 1071 N N . ILE A 1 128 ? -7.255 -5.164 -11.359 1.00 77.25 128 ILE A N 1
ATOM 1072 C CA . ILE A 1 128 ? -6.267 -6.235 -11.138 1.00 77.25 128 ILE A CA 1
ATOM 1073 C C . ILE A 1 128 ? -6.177 -7.216 -12.324 1.00 77.25 128 ILE A C 1
ATOM 1075 O O . ILE A 1 128 ? -5.097 -7.694 -12.664 1.00 77.25 128 ILE A O 1
ATOM 1079 N N . ASN A 1 129 ? -7.293 -7.464 -13.018 1.00 75.81 129 ASN A N 1
ATOM 1080 C CA . ASN A 1 129 ? -7.324 -8.300 -14.220 1.00 75.81 129 ASN A CA 1
ATOM 1081 C C . ASN A 1 129 ? -6.645 -7.619 -15.414 1.00 75.81 129 ASN A C 1
ATOM 1083 O O . ASN A 1 129 ? -5.912 -8.269 -16.154 1.00 75.81 129 ASN A O 1
ATOM 1087 N N . GLN A 1 130 ? -6.847 -6.310 -15.597 1.00 79.94 130 GLN A N 1
ATOM 1088 C CA . GLN A 1 130 ? -6.120 -5.552 -16.620 1.00 79.94 130 GLN A CA 1
ATOM 1089 C C . GLN A 1 130 ? -4.621 -5.530 -16.329 1.00 79.94 130 GLN A C 1
ATOM 1091 O O . GLN A 1 130 ? -3.846 -5.697 -17.261 1.00 79.94 130 GLN A O 1
ATOM 1096 N N . PHE A 1 131 ? -4.216 -5.387 -15.066 1.00 79.50 131 PHE A N 1
ATOM 1097 C CA . PHE A 1 131 ? -2.816 -5.497 -14.662 1.00 79.50 131 PHE A CA 1
ATOM 1098 C C . PHE A 1 131 ? -2.238 -6.870 -15.034 1.00 79.50 131 PHE A C 1
ATOM 1100 O O . PHE A 1 131 ? -1.296 -6.949 -15.817 1.00 79.50 131 PHE A O 1
ATOM 1107 N N . LYS A 1 132 ? -2.867 -7.962 -14.580 1.00 74.75 132 LYS A N 1
ATOM 1108 C CA . LYS A 1 132 ? -2.433 -9.338 -14.888 1.00 74.75 132 LYS A CA 1
ATOM 1109 C C . LYS A 1 132 ? -2.327 -9.619 -16.391 1.00 74.75 132 LYS A C 1
ATOM 1111 O O . LYS A 1 132 ? -1.382 -10.274 -16.809 1.00 74.75 132 LYS A O 1
ATOM 1116 N N . ASN A 1 133 ? -3.259 -9.106 -17.196 1.00 75.06 133 ASN A N 1
ATOM 1117 C CA . ASN A 1 133 ? -3.303 -9.364 -18.640 1.00 75.06 133 ASN A CA 1
ATOM 1118 C C . ASN A 1 133 ? -2.373 -8.466 -19.470 1.00 75.06 133 ASN A C 1
ATOM 1120 O O . ASN A 1 133 ? -2.150 -8.754 -20.643 1.00 75.06 133 ASN A O 1
ATOM 1124 N N . ARG A 1 134 ? -1.892 -7.349 -18.911 1.00 75.56 134 ARG A N 1
ATOM 1125 C CA . ARG A 1 134 ? -1.082 -6.349 -19.634 1.00 75.56 134 ARG A CA 1
ATOM 1126 C C . ARG A 1 134 ? 0.373 -6.304 -19.189 1.00 75.56 134 ARG A C 1
ATOM 1128 O O . ARG A 1 134 ? 1.157 -5.579 -19.797 1.00 75.56 134 ARG A O 1
ATOM 1135 N N . ASN A 1 135 ? 0.727 -7.048 -18.148 1.00 72.81 135 ASN A N 1
ATOM 1136 C CA . ASN A 1 135 ? 2.108 -7.185 -17.723 1.00 72.81 135 ASN A CA 1
ATOM 1137 C C . ASN A 1 135 ? 2.799 -8.251 -18.554 1.00 72.81 135 ASN A C 1
ATOM 1139 O O . ASN A 1 135 ? 2.399 -9.414 -18.533 1.00 72.81 135 ASN A O 1
ATOM 1143 N N . ASN A 1 136 ? 3.883 -7.866 -19.214 1.00 68.62 136 ASN A N 1
ATOM 1144 C CA . ASN A 1 136 ? 4.728 -8.797 -19.942 1.00 68.62 136 ASN A CA 1
ATOM 1145 C C . ASN A 1 136 ? 6.147 -8.768 -19.373 1.00 68.62 136 ASN A C 1
ATOM 1147 O O . ASN A 1 136 ? 6.616 -7.699 -18.969 1.00 68.62 136 ASN A O 1
ATOM 1151 N N . PRO A 1 137 ? 6.856 -9.911 -19.344 1.00 66.44 137 PRO A N 1
ATOM 1152 C CA . PRO A 1 137 ? 8.273 -9.921 -19.024 1.00 66.44 137 PRO A CA 1
ATOM 1153 C C . PRO A 1 137 ? 9.019 -9.003 -19.991 1.00 66.44 137 PRO A C 1
ATOM 1155 O O . PRO A 1 137 ? 8.919 -9.145 -21.211 1.00 66.44 137 PRO A O 1
ATOM 1158 N N . TYR A 1 138 ? 9.790 -8.071 -19.447 1.00 60.94 138 TYR A N 1
ATOM 1159 C CA . TYR A 1 138 ? 10.712 -7.281 -20.237 1.00 60.94 138 TYR A CA 1
ATOM 1160 C C . TYR A 1 138 ? 11.862 -8.201 -20.660 1.00 60.94 138 TYR A C 1
ATOM 1162 O O . TYR A 1 138 ? 12.626 -8.688 -19.836 1.00 60.94 138 TYR A O 1
ATOM 1170 N N . ASN A 1 139 ? 11.964 -8.476 -21.957 1.00 57.12 139 ASN A N 1
ATOM 1171 C CA . ASN A 1 139 ? 13.118 -9.124 -22.577 1.00 57.12 139 ASN A CA 1
ATOM 1172 C C . ASN A 1 139 ? 13.440 -10.568 -22.098 1.00 57.12 139 ASN A C 1
ATOM 1174 O O . ASN A 1 139 ? 14.299 -10.801 -21.247 1.00 57.12 139 ASN A O 1
ATOM 1178 N N . THR A 1 140 ? 12.825 -11.574 -22.732 1.00 49.41 140 THR A N 1
ATOM 1179 C CA . THR A 1 140 ? 13.010 -13.016 -22.438 1.00 49.41 140 THR A CA 1
ATOM 1180 C C . THR A 1 140 ? 14.412 -13.565 -22.742 1.00 49.41 140 THR A C 1
ATOM 1182 O O . THR A 1 140 ? 14.746 -14.667 -22.314 1.00 49.41 140 THR A O 1
ATOM 1185 N N . THR A 1 141 ? 15.238 -12.826 -23.486 1.00 46.81 141 THR A N 1
ATOM 1186 C CA . THR A 1 141 ? 16.578 -13.257 -23.933 1.00 46.81 141 THR A CA 1
ATOM 1187 C C . THR A 1 141 ? 17.717 -12.803 -23.017 1.00 46.81 141 THR A C 1
ATOM 1189 O O . THR A 1 141 ? 18.772 -13.431 -23.006 1.00 46.81 141 THR A O 1
ATOM 1192 N N . TYR A 1 142 ? 17.520 -11.737 -22.233 1.00 44.94 142 TYR A N 1
ATOM 1193 C CA . TYR A 1 142 ? 18.595 -11.064 -21.484 1.00 44.94 142 TYR A CA 1
ATOM 1194 C C . TYR A 1 142 ? 18.436 -11.125 -19.954 1.00 44.94 142 TYR A C 1
ATOM 1196 O O . TYR A 1 142 ? 19.315 -10.668 -19.225 1.00 44.94 142 TYR A O 1
ATOM 1204 N N . SER A 1 143 ? 17.361 -11.735 -19.446 1.00 43.66 143 SER A N 1
ATOM 1205 C CA . SER A 1 143 ? 16.957 -11.648 -18.036 1.00 43.66 143 SER A CA 1
ATOM 1206 C C . SER A 1 143 ? 17.215 -12.907 -17.197 1.00 43.66 143 SER A C 1
ATOM 1208 O O . SER A 1 143 ? 16.552 -13.113 -16.180 1.00 43.66 143 SER A O 1
ATOM 1210 N N . ILE A 1 144 ? 18.161 -13.776 -17.576 1.00 37.66 144 ILE A N 1
ATOM 1211 C CA . ILE A 1 144 ? 18.432 -15.016 -16.812 1.00 37.66 144 ILE A CA 1
ATOM 1212 C C . ILE A 1 144 ? 18.826 -14.727 -15.345 1.00 37.66 144 ILE A C 1
ATOM 1214 O O . ILE A 1 144 ? 18.580 -15.564 -14.477 1.00 37.66 144 ILE A O 1
ATOM 1218 N N . ASN A 1 145 ? 19.326 -13.519 -15.045 1.00 40.38 145 ASN A N 1
ATOM 1219 C CA . ASN A 1 145 ? 19.721 -13.102 -13.693 1.00 40.38 145 ASN A CA 1
ATOM 1220 C C . ASN A 1 145 ? 18.913 -11.942 -13.080 1.00 40.38 145 ASN A C 1
ATOM 1222 O O . ASN A 1 145 ? 19.210 -11.542 -11.958 1.00 40.38 145 ASN A O 1
ATOM 1226 N N . THR A 1 146 ? 17.868 -11.438 -13.738 1.00 43.97 146 THR A N 1
ATOM 1227 C CA . THR A 1 146 ? 16.873 -10.539 -13.117 1.00 43.97 146 THR A CA 1
ATOM 1228 C C . THR A 1 146 ? 15.592 -11.317 -12.834 1.00 43.97 146 THR A C 1
ATOM 1230 O O . THR A 1 146 ? 14.486 -10.908 -13.176 1.00 43.97 146 THR A O 1
ATOM 1233 N N . LYS A 1 147 ? 15.746 -12.487 -12.198 1.00 41.69 147 LYS A N 1
ATOM 1234 C CA . LYS A 1 147 ? 14.630 -13.139 -11.506 1.00 41.69 147 LYS A CA 1
ATOM 1235 C C . LYS A 1 147 ? 14.032 -12.139 -10.520 1.00 41.69 147 LYS A C 1
ATOM 1237 O O . LYS A 1 147 ? 14.776 -11.342 -9.947 1.00 41.69 147 LYS A O 1
ATOM 1242 N N . TYR A 1 148 ? 12.711 -12.208 -10.344 1.00 46.78 148 TYR A N 1
ATOM 1243 C CA . TYR A 1 148 ? 11.968 -11.523 -9.290 1.00 46.78 148 TYR A CA 1
ATOM 1244 C C . TYR A 1 148 ? 12.840 -11.373 -8.049 1.00 46.78 148 TYR A C 1
ATOM 1246 O O . TYR A 1 148 ? 13.203 -12.370 -7.423 1.00 46.78 148 TYR A O 1
ATOM 1254 N N . LYS A 1 149 ? 13.215 -10.141 -7.713 1.00 43.91 149 LYS A N 1
ATOM 1255 C CA . LYS A 1 149 ? 13.780 -9.889 -6.399 1.00 43.91 149 LYS A CA 1
ATOM 1256 C C . LYS A 1 149 ? 12.610 -9.484 -5.535 1.00 43.91 149 LYS A C 1
ATOM 1258 O O . LYS A 1 149 ? 12.328 -8.300 -5.372 1.00 43.91 149 LYS A O 1
ATOM 1263 N N . GLU A 1 150 ? 11.904 -10.497 -5.036 1.00 42.78 150 GLU A N 1
ATOM 1264 C CA . GLU A 1 150 ? 11.168 -10.309 -3.799 1.00 42.78 150 GLU A CA 1
ATOM 1265 C C . GLU A 1 150 ? 12.173 -9.707 -2.828 1.00 42.78 150 GLU A C 1
ATOM 1267 O O . GLU A 1 150 ? 13.221 -10.294 -2.540 1.00 42.78 150 GLU A O 1
ATOM 1272 N N . ILE A 1 151 ? 11.931 -8.458 -2.449 1.00 47.06 151 ILE A N 1
ATOM 1273 C CA . ILE A 1 151 ? 12.697 -7.894 -1.365 1.00 47.06 151 ILE A CA 1
ATOM 1274 C C . ILE A 1 151 ? 12.016 -8.442 -0.150 1.00 47.06 151 ILE A C 1
ATOM 1276 O O . ILE A 1 151 ? 11.027 -7.900 0.343 1.00 47.06 151 ILE A O 1
ATOM 1280 N N . GLU A 1 152 ? 12.558 -9.580 0.264 1.00 37.50 152 GLU A N 1
ATOM 1281 C CA . GLU A 1 152 ? 12.469 -10.042 1.627 1.00 37.50 152 GLU A CA 1
ATOM 1282 C C . GLU A 1 152 ? 12.469 -8.782 2.507 1.00 37.50 152 GLU A C 1
ATOM 1284 O O . GLU A 1 152 ? 13.348 -7.918 2.382 1.00 37.50 152 GLU A O 1
ATOM 1289 N N . TRP A 1 153 ? 11.421 -8.633 3.313 1.00 46.81 153 TRP A N 1
ATOM 1290 C CA . TRP A 1 153 ? 11.290 -7.570 4.305 1.00 46.81 153 TRP A CA 1
ATOM 1291 C C . TRP A 1 153 ? 10.771 -6.184 3.862 1.00 46.81 153 TRP A C 1
ATOM 1293 O O . TRP A 1 153 ? 10.701 -5.330 4.737 1.00 46.81 153 TRP A O 1
ATOM 1303 N N . LYS A 1 154 ? 10.447 -5.877 2.585 1.00 43.69 154 LYS A N 1
ATOM 1304 C CA . LYS A 1 154 ? 10.083 -4.484 2.168 1.00 43.69 154 LYS A CA 1
ATOM 1305 C C . LYS A 1 154 ? 9.178 -4.361 0.914 1.00 43.69 154 LYS A C 1
ATOM 1307 O O . LYS A 1 154 ? 9.394 -3.477 0.090 1.00 43.69 154 LYS A O 1
ATOM 1312 N N . GLY A 1 155 ? 8.208 -5.261 0.722 1.00 48.25 155 GLY A N 1
ATOM 1313 C CA . GLY A 1 155 ? 7.291 -5.242 -0.438 1.00 48.25 155 GLY A CA 1
ATOM 1314 C C . GLY A 1 155 ? 7.816 -5.944 -1.709 1.00 48.25 155 GLY A C 1
ATOM 1315 O O . GLY A 1 155 ? 8.893 -6.542 -1.718 1.00 48.25 155 GLY A O 1
ATOM 1316 N N . ILE A 1 156 ? 7.035 -5.925 -2.803 1.00 48.84 156 ILE A N 1
ATOM 1317 C CA . ILE A 1 156 ? 7.394 -6.587 -4.075 1.00 48.84 156 ILE A CA 1
ATOM 1318 C C . ILE A 1 156 ? 8.045 -5.572 -5.020 1.00 48.84 156 ILE A C 1
ATOM 1320 O O . ILE A 1 156 ? 7.364 -4.765 -5.655 1.00 48.84 156 ILE A O 1
ATOM 1324 N N . ARG A 1 157 ? 9.369 -5.651 -5.200 1.00 53.59 157 ARG A N 1
ATOM 1325 C CA . ARG A 1 157 ? 10.015 -4.964 -6.324 1.00 53.59 157 ARG A CA 1
ATOM 1326 C C . ARG A 1 157 ? 9.832 -5.789 -7.590 1.00 53.59 157 ARG A C 1
ATOM 1328 O O . ARG A 1 157 ? 10.445 -6.843 -7.761 1.00 53.59 157 ARG A O 1
ATOM 1335 N N . ILE A 1 158 ? 8.983 -5.304 -8.489 1.00 53.09 158 ILE A N 1
ATOM 1336 C CA . ILE A 1 158 ? 8.867 -5.878 -9.825 1.00 53.09 158 ILE A CA 1
ATOM 1337 C C . ILE A 1 158 ? 9.971 -5.263 -10.675 1.00 53.09 158 ILE A C 1
ATOM 1339 O O . ILE A 1 158 ? 9.824 -4.172 -11.207 1.00 53.09 158 ILE A O 1
ATOM 1343 N N . PHE A 1 159 ? 11.086 -5.973 -10.789 1.00 53.06 159 PHE A N 1
ATOM 1344 C CA . PHE A 1 159 ? 12.056 -5.714 -11.842 1.00 53.06 159 PHE A CA 1
ATOM 1345 C C . PHE A 1 159 ? 11.712 -6.587 -13.046 1.00 53.06 159 PHE A C 1
ATOM 1347 O O . PHE A 1 159 ? 11.298 -7.735 -12.883 1.00 53.06 159 PHE A O 1
ATOM 1354 N N . ASN A 1 160 ? 11.944 -6.051 -14.244 1.00 59.03 160 ASN A N 1
ATOM 1355 C CA . ASN A 1 160 ? 11.871 -6.781 -15.507 1.00 59.03 160 ASN A CA 1
ATOM 1356 C C . ASN A 1 160 ? 10.457 -7.082 -16.035 1.00 59.03 160 ASN A C 1
ATOM 1358 O O . ASN A 1 160 ? 10.237 -8.109 -16.675 1.00 59.03 160 ASN A O 1
ATOM 1362 N N . TYR A 1 161 ? 9.510 -6.174 -15.805 1.00 69.75 161 TYR A N 1
ATOM 1363 C CA . TYR A 1 161 ? 8.201 -6.200 -16.451 1.00 69.75 161 TYR A CA 1
ATOM 1364 C C . TYR A 1 161 ? 7.920 -4.880 -17.142 1.00 69.75 161 TYR A C 1
ATOM 1366 O O . TYR A 1 161 ? 8.307 -3.821 -16.650 1.00 69.75 161 TYR A O 1
ATOM 1374 N N . VAL A 1 162 ? 7.218 -4.961 -18.265 1.00 75.69 162 VAL A N 1
ATOM 1375 C CA . VAL A 1 162 ? 6.578 -3.807 -18.886 1.00 75.69 162 VAL A CA 1
ATOM 1376 C C . VAL A 1 162 ? 5.081 -3.870 -18.665 1.00 75.69 162 VAL A C 1
ATOM 1378 O O . VAL A 1 162 ? 4.480 -4.947 -18.699 1.00 75.69 162 VAL A O 1
ATOM 1381 N N . PHE A 1 163 ? 4.491 -2.705 -18.446 1.00 76.75 163 PHE A N 1
ATOM 1382 C CA . PHE A 1 163 ? 3.059 -2.504 -18.511 1.00 76.75 163 PHE A CA 1
ATOM 1383 C C . PHE A 1 163 ? 2.696 -2.032 -19.922 1.00 76.75 163 PHE A C 1
ATOM 1385 O O . PHE A 1 163 ? 3.241 -1.048 -20.423 1.00 76.75 163 PHE A O 1
ATOM 1392 N N . GLY A 1 164 ? 1.795 -2.750 -20.592 1.00 76.50 164 GLY A N 1
ATOM 1393 C CA . GLY A 1 164 ? 1.506 -2.494 -22.003 1.00 76.50 164 GLY A CA 1
ATOM 1394 C C . GLY A 1 164 ? 2.641 -2.993 -22.900 1.00 76.50 164 GLY A C 1
ATOM 1395 O O . GLY A 1 164 ? 3.102 -4.125 -22.736 1.00 76.50 164 GLY A O 1
ATOM 1396 N N . ASN A 1 165 ? 3.074 -2.174 -23.865 1.00 73.69 165 ASN A N 1
ATOM 1397 C CA . ASN A 1 165 ? 4.088 -2.600 -24.834 1.00 73.69 165 ASN A CA 1
ATOM 1398 C C . ASN A 1 165 ? 5.525 -2.307 -24.386 1.00 73.69 165 ASN A C 1
ATOM 1400 O O . ASN A 1 165 ? 6.432 -3.046 -24.768 1.00 73.69 165 ASN A O 1
ATOM 1404 N N . LYS A 1 166 ? 5.753 -1.225 -23.625 1.00 78.19 166 LYS A N 1
ATOM 1405 C CA . LYS A 1 166 ? 7.118 -0.736 -23.361 1.00 78.19 166 LYS A CA 1
ATOM 1406 C C . LYS A 1 166 ? 7.354 -0.017 -22.028 1.00 78.19 166 LYS A C 1
ATOM 1408 O O . LYS A 1 166 ? 8.516 0.142 -21.664 1.00 78.19 166 LYS A O 1
ATOM 1413 N N . ASP A 1 167 ? 6.314 0.416 -21.315 1.00 81.44 167 ASP A N 1
ATOM 1414 C CA . ASP A 1 167 ? 6.498 1.216 -20.098 1.00 81.44 167 ASP A CA 1
ATOM 1415 C C . ASP A 1 167 ? 7.028 0.328 -18.973 1.00 81.44 167 ASP A C 1
ATOM 1417 O O . ASP A 1 167 ? 6.413 -0.676 -18.613 1.00 81.44 167 ASP A O 1
ATOM 1421 N N . LEU A 1 168 ? 8.193 0.669 -18.430 1.00 79.38 168 LEU A N 1
ATOM 1422 C CA . LEU A 1 168 ? 8.897 -0.169 -17.465 1.00 79.38 168 LEU A CA 1
ATOM 1423 C C . LEU A 1 168 ? 8.214 -0.083 -16.102 1.00 79.38 168 LEU A C 1
ATOM 1425 O O . LEU A 1 168 ? 8.087 0.999 -15.534 1.00 79.38 168 LEU A O 1
ATOM 1429 N N . ILE A 1 169 ? 7.833 -1.223 -15.532 1.00 79.06 169 ILE A N 1
ATOM 1430 C CA . ILE A 1 169 ? 7.381 -1.280 -14.142 1.00 79.06 169 ILE A CA 1
ATOM 1431 C C . ILE A 1 169 ? 8.613 -1.157 -13.248 1.00 79.06 169 ILE A C 1
ATOM 1433 O O . ILE A 1 169 ? 9.545 -1.956 -13.339 1.00 79.06 169 ILE A O 1
ATOM 1437 N N . ILE A 1 170 ? 8.612 -0.139 -12.390 1.00 75.75 170 ILE A N 1
ATOM 1438 C CA . ILE A 1 170 ? 9.668 0.107 -11.403 1.00 75.75 170 ILE A CA 1
ATOM 1439 C C . ILE A 1 170 ? 9.305 -0.566 -10.078 1.00 75.75 170 ILE A C 1
ATOM 1441 O O . ILE A 1 170 ? 10.169 -1.118 -9.395 1.00 75.75 170 ILE A O 1
ATOM 1445 N N . GLN A 1 171 ? 8.025 -0.501 -9.697 1.00 76.56 171 GLN A N 1
ATOM 1446 C CA . GLN A 1 171 ? 7.550 -1.003 -8.411 1.00 76.56 171 GLN A CA 1
ATOM 1447 C C . GLN A 1 171 ? 6.059 -1.333 -8.444 1.00 76.56 171 GLN A C 1
ATOM 1449 O O . GLN A 1 171 ? 5.283 -0.690 -9.150 1.00 76.56 171 GLN A O 1
ATOM 1454 N N . TYR A 1 172 ? 5.672 -2.328 -7.648 1.00 77.06 172 TYR A N 1
ATOM 1455 C CA . TYR A 1 172 ? 4.286 -2.661 -7.344 1.00 77.06 172 TYR A CA 1
ATOM 1456 C C . TYR A 1 172 ? 4.049 -2.493 -5.849 1.00 77.06 172 TYR A C 1
ATOM 1458 O O . TYR A 1 172 ? 4.889 -2.867 -5.030 1.00 77.06 172 TYR A O 1
ATOM 1466 N N . PHE A 1 173 ? 2.893 -1.942 -5.512 1.00 77.25 173 PHE A N 1
ATOM 1467 C CA . PHE A 1 173 ? 2.490 -1.611 -4.155 1.00 77.25 173 PHE A CA 1
ATOM 1468 C C . PHE A 1 173 ? 1.229 -2.379 -3.815 1.00 77.25 173 PHE A C 1
ATOM 1470 O O . PHE A 1 173 ? 0.320 -2.479 -4.638 1.00 77.25 173 PHE A O 1
ATOM 1477 N N . ASP A 1 174 ? 1.168 -2.879 -2.588 1.00 78.75 174 ASP A N 1
ATOM 1478 C CA . ASP A 1 174 ? 0.019 -3.589 -2.044 1.00 78.75 174 ASP A CA 1
ATOM 1479 C C . ASP A 1 174 ? -0.125 -3.210 -0.571 1.00 78.75 174 ASP A C 1
ATOM 1481 O O . ASP A 1 174 ? 0.724 -3.553 0.254 1.00 78.75 174 ASP A O 1
ATOM 1485 N N . ILE A 1 175 ? -1.182 -2.464 -0.255 1.00 77.94 175 ILE A N 1
ATOM 1486 C CA . ILE A 1 175 ? -1.415 -1.923 1.089 1.00 77.94 175 ILE A CA 1
ATOM 1487 C C . ILE A 1 175 ? -1.696 -3.041 2.081 1.00 77.94 175 ILE A C 1
ATOM 1489 O O . ILE A 1 175 ? -1.211 -2.997 3.207 1.00 77.94 175 ILE A O 1
ATOM 1493 N N . VAL A 1 176 ? -2.454 -4.059 1.667 1.00 77.25 176 VAL A N 1
ATOM 1494 C CA . VAL A 1 176 ? -2.801 -5.186 2.539 1.00 77.25 176 VAL A CA 1
ATOM 1495 C C . VAL A 1 176 ? -1.534 -5.901 2.960 1.00 77.25 176 VAL A C 1
ATOM 1497 O O . VAL A 1 176 ? -1.312 -6.156 4.144 1.00 77.25 176 VAL A O 1
ATOM 1500 N N . ARG A 1 177 ? -0.671 -6.179 1.981 1.00 76.12 177 ARG A N 1
ATOM 1501 C CA . ARG A 1 177 ? 0.625 -6.793 2.236 1.00 76.12 177 ARG A CA 1
ATOM 1502 C C . ARG A 1 177 ? 1.518 -5.893 3.088 1.00 76.12 177 ARG A C 1
ATOM 1504 O O . ARG A 1 177 ? 2.173 -6.409 3.988 1.00 76.12 177 ARG A O 1
ATOM 1511 N N . HIS A 1 178 ? 1.533 -4.584 2.836 1.00 76.25 178 HIS A N 1
ATOM 1512 C CA . HIS A 1 178 ? 2.324 -3.637 3.619 1.00 76.25 178 HIS A CA 1
ATOM 1513 C C . HIS A 1 178 ? 1.889 -3.607 5.091 1.00 76.25 178 HIS A C 1
ATOM 1515 O O . HIS A 1 178 ? 2.732 -3.709 5.971 1.00 76.25 178 HIS A O 1
ATOM 1521 N N . ILE A 1 179 ? 0.588 -3.537 5.378 1.00 77.00 179 ILE A N 1
ATOM 1522 C CA . ILE A 1 179 ? 0.060 -3.502 6.753 1.00 77.00 179 ILE A CA 1
ATOM 1523 C C . ILE A 1 179 ? 0.379 -4.799 7.500 1.00 77.00 179 ILE A C 1
ATOM 1525 O O . ILE A 1 179 ? 0.881 -4.755 8.626 1.00 77.00 179 ILE A O 1
ATOM 1529 N N . LYS A 1 180 ? 0.155 -5.955 6.857 1.00 74.00 180 LYS A N 1
ATOM 1530 C CA . LYS A 1 180 ? 0.531 -7.268 7.411 1.00 74.00 180 LYS A CA 1
ATOM 1531 C C . LYS A 1 180 ? 2.019 -7.335 7.729 1.00 74.00 180 LYS A C 1
ATOM 1533 O O . LYS A 1 180 ? 2.416 -7.801 8.787 1.00 74.00 180 LYS A O 1
ATOM 1538 N N . PHE A 1 181 ? 2.843 -6.841 6.813 1.00 71.81 181 PHE A N 1
ATOM 1539 C CA . PHE A 1 181 ? 4.282 -6.852 6.991 1.00 71.81 181 PHE A CA 1
ATOM 1540 C C . PHE A 1 181 ? 4.738 -5.915 8.123 1.00 71.81 181 PHE A C 1
ATOM 1542 O O . PHE A 1 181 ? 5.489 -6.331 9.001 1.00 71.81 181 PHE A O 1
ATOM 1549 N N . SER A 1 182 ? 4.272 -4.666 8.119 1.00 71.25 182 SER A N 1
ATOM 1550 C CA . SER A 1 182 ? 4.693 -3.630 9.066 1.00 71.25 182 SER A CA 1
ATOM 1551 C C . SER A 1 182 ? 4.284 -3.939 10.505 1.00 71.25 182 SER A C 1
ATOM 1553 O O . SER A 1 182 ? 5.061 -3.666 11.411 1.00 71.25 182 SER A O 1
ATOM 1555 N N . SER A 1 183 ? 3.117 -4.554 10.712 1.00 71.12 183 SER A N 1
ATOM 1556 C CA . SER A 1 183 ? 2.650 -4.985 12.040 1.00 71.12 183 SER A CA 1
ATOM 1557 C C . SER A 1 183 ? 3.476 -6.138 12.624 1.00 71.12 183 SER A C 1
ATOM 1559 O O . SER A 1 183 ? 3.831 -6.109 13.802 1.00 71.12 183 SER A O 1
ATOM 1561 N N . HIS A 1 184 ? 3.842 -7.124 11.797 1.00 65.06 184 HIS A N 1
ATOM 1562 C CA . HIS A 1 184 ? 4.639 -8.277 12.225 1.00 65.06 184 HIS A CA 1
ATOM 1563 C C . HIS A 1 184 ? 6.118 -7.936 12.435 1.00 65.06 184 HIS A C 1
ATOM 1565 O O . HIS A 1 184 ? 6.744 -8.429 13.369 1.00 65.06 184 HIS A O 1
ATOM 1571 N N . PHE A 1 185 ? 6.703 -7.098 11.572 1.00 53.62 185 PHE A N 1
ATOM 1572 C CA . PHE A 1 185 ? 8.142 -6.822 11.597 1.00 53.62 185 PHE A CA 1
ATOM 1573 C C . PHE A 1 185 ? 8.602 -6.141 12.890 1.00 53.62 185 PHE A C 1
ATOM 1575 O O . PHE A 1 185 ? 9.734 -6.332 13.329 1.00 53.62 185 PHE A O 1
ATOM 1582 N N . THR A 1 186 ? 7.735 -5.347 13.512 1.00 56.38 186 THR A N 1
ATOM 1583 C CA . THR A 1 186 ? 8.072 -4.637 14.744 1.00 56.38 186 THR A CA 1
ATOM 1584 C C . THR A 1 186 ? 7.920 -5.490 16.008 1.00 56.38 186 THR A C 1
ATOM 1586 O O . THR A 1 186 ? 8.203 -4.978 17.084 1.00 56.38 186 THR A O 1
ATOM 1589 N N . ASN A 1 187 ? 7.476 -6.758 15.917 1.00 61.91 187 ASN A N 1
ATOM 1590 C CA . ASN A 1 187 ? 7.035 -7.561 17.074 1.00 61.91 187 ASN A CA 1
ATOM 1591 C C . ASN A 1 187 ? 6.056 -6.789 17.984 1.00 61.91 187 ASN A C 1
ATOM 1593 O O . ASN A 1 187 ? 5.988 -7.016 19.190 1.00 61.91 187 ASN A O 1
ATOM 1597 N N . ASN A 1 188 ? 5.289 -5.864 17.401 1.00 67.38 188 ASN A N 1
ATOM 1598 C CA . ASN A 1 188 ? 4.299 -5.066 18.117 1.00 67.38 188 ASN A CA 1
ATOM 1599 C C . ASN A 1 188 ? 2.971 -5.816 18.092 1.00 67.38 188 ASN A C 1
ATOM 1601 O O . ASN A 1 188 ? 1.984 -5.324 17.550 1.00 67.38 188 ASN A O 1
ATOM 1605 N N . ILE A 1 189 ? 2.985 -7.045 18.597 1.00 78.69 189 ILE A N 1
ATOM 1606 C CA . ILE A 1 189 ? 1.764 -7.785 18.872 1.00 78.69 189 ILE A CA 1
ATOM 1607 C C . ILE A 1 189 ? 1.418 -7.467 20.318 1.00 78.69 189 ILE A C 1
ATOM 1609 O O . ILE A 1 189 ? 2.220 -7.719 21.217 1.00 78.69 189 ILE A O 1
ATOM 1613 N N . TYR A 1 190 ? 0.264 -6.846 20.521 1.00 82.38 190 TYR A N 1
ATOM 1614 C CA . TYR A 1 190 ? -0.215 -6.476 21.842 1.00 82.38 190 TYR A CA 1
ATOM 1615 C C . TYR A 1 190 ? -1.437 -7.307 22.198 1.00 82.38 190 TYR A C 1
ATOM 1617 O O . TYR A 1 190 ? -2.363 -7.458 21.396 1.00 82.38 190 TYR A O 1
ATOM 1625 N N . SER A 1 191 ? -1.481 -7.763 23.444 1.00 85.69 191 SER A N 1
ATOM 1626 C CA . SER A 1 191 ? -2.760 -8.119 24.045 1.00 85.69 191 SER A CA 1
ATOM 1627 C C . SER A 1 191 ? -3.637 -6.869 24.187 1.00 85.69 191 SER A C 1
ATOM 1629 O O . SER A 1 191 ? -3.155 -5.733 24.265 1.00 85.69 191 SER A O 1
ATOM 1631 N N . LEU A 1 192 ? -4.950 -7.071 24.270 1.00 83.25 192 LEU A N 1
ATOM 1632 C CA . LEU A 1 192 ? -5.913 -5.980 24.419 1.00 83.25 192 LEU A CA 1
ATOM 1633 C C . LEU A 1 192 ? -5.641 -5.096 25.655 1.00 83.25 192 LEU A C 1
ATOM 1635 O O . LEU A 1 192 ? -5.755 -3.873 25.581 1.00 83.25 192 LEU A O 1
ATOM 1639 N N . ASN A 1 193 ? -5.218 -5.698 26.772 1.00 85.25 193 ASN A N 1
ATOM 1640 C CA . ASN A 1 193 ? -4.851 -4.963 27.986 1.00 85.25 193 ASN A CA 1
ATOM 1641 C C . ASN A 1 193 ? -3.612 -4.085 27.782 1.00 85.25 193 ASN A C 1
ATOM 1643 O O . ASN A 1 193 ? -3.647 -2.900 28.107 1.00 85.25 193 ASN A O 1
ATOM 1647 N N . GLU A 1 194 ? -2.545 -4.639 27.203 1.00 84.19 194 GLU A N 1
ATOM 1648 C CA . GLU A 1 194 ? -1.307 -3.894 26.942 1.00 84.19 194 GLU A CA 1
ATOM 1649 C C . GLU A 1 194 ? -1.548 -2.710 26.002 1.00 84.19 194 GLU A C 1
ATOM 1651 O O . GLU A 1 194 ? -0.996 -1.628 26.207 1.00 84.19 194 GLU A O 1
ATOM 1656 N N . LEU A 1 195 ? -2.395 -2.894 24.985 1.00 82.62 195 LEU A N 1
ATOM 1657 C CA . LEU A 1 195 ? -2.771 -1.828 24.063 1.00 82.62 195 LEU A CA 1
ATOM 1658 C C . LEU A 1 195 ? -3.457 -0.667 24.793 1.00 82.62 195 LEU A C 1
ATOM 1660 O O . LEU 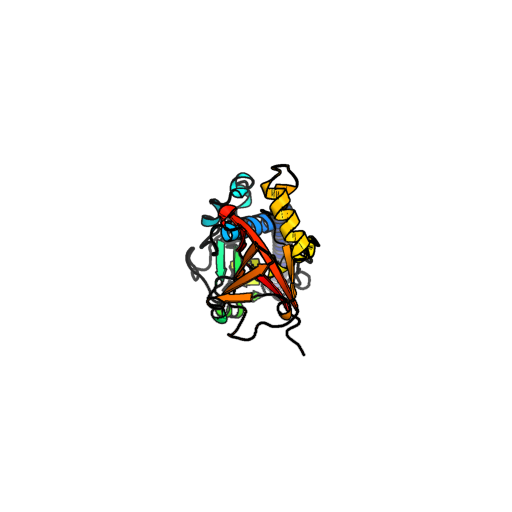A 1 195 ? -3.097 0.495 24.598 1.00 82.62 195 LEU A O 1
ATOM 1664 N N . ILE A 1 196 ? -4.438 -0.978 25.640 1.00 82.31 196 ILE A N 1
ATOM 1665 C CA . ILE A 1 196 ? -5.213 0.020 26.383 1.00 82.31 196 ILE A CA 1
ATOM 1666 C C . ILE A 1 196 ? -4.321 0.772 27.370 1.00 82.31 196 ILE A C 1
ATOM 1668 O O . ILE A 1 196 ? -4.364 2.003 27.412 1.00 82.31 196 ILE A O 1
ATOM 1672 N N . GLU A 1 197 ? -3.478 0.061 28.123 1.00 82.75 197 GLU A N 1
ATOM 1673 C CA . GLU A 1 197 ? -2.514 0.675 29.042 1.00 82.75 197 GLU A CA 1
ATOM 1674 C C . GLU A 1 197 ? -1.575 1.637 28.311 1.00 82.75 197 GLU A C 1
ATOM 1676 O O . GLU A 1 197 ? -1.371 2.768 28.758 1.00 82.75 197 GLU A O 1
ATOM 1681 N N . ARG A 1 198 ? -1.066 1.236 27.141 1.00 78.19 198 ARG A N 1
ATOM 1682 C CA . ARG A 1 198 ? -0.198 2.078 26.310 1.00 78.19 198 ARG A CA 1
ATOM 1683 C C . ARG A 1 198 ? -0.910 3.317 25.770 1.00 78.19 198 ARG A C 1
ATOM 1685 O O . ARG A 1 198 ? -0.324 4.396 25.787 1.00 78.19 198 ARG A O 1
ATOM 1692 N N . ILE A 1 199 ? -2.161 3.199 25.321 1.00 77.56 199 ILE A N 1
ATOM 1693 C CA . ILE A 1 199 ? -2.950 4.349 24.841 1.00 77.56 199 ILE A CA 1
ATOM 1694 C C . ILE A 1 199 ? -3.272 5.311 25.991 1.00 77.56 199 ILE A C 1
ATOM 1696 O O . ILE A 1 199 ? -3.277 6.530 25.801 1.00 77.56 199 ILE A O 1
ATOM 1700 N N . TYR A 1 200 ? -3.531 4.802 27.195 1.00 78.31 200 TYR A N 1
ATOM 1701 C CA . TYR A 1 200 ? -3.729 5.660 28.358 1.00 78.31 200 TYR A CA 1
ATOM 1702 C C . TYR A 1 200 ? -2.444 6.358 28.790 1.00 78.31 200 TYR A C 1
ATOM 1704 O O . TYR A 1 200 ? -2.498 7.562 29.036 1.00 78.31 200 TYR A O 1
ATOM 1712 N N . ALA A 1 201 ? -1.311 5.649 28.823 1.00 72.00 201 ALA A N 1
ATOM 1713 C CA . ALA A 1 201 ? -0.002 6.253 29.062 1.00 72.00 201 ALA A CA 1
ATOM 1714 C C . ALA A 1 201 ? 0.261 7.385 28.054 1.00 72.00 201 ALA A C 1
ATOM 1716 O O . ALA A 1 201 ? 0.437 8.526 28.472 1.00 72.00 201 ALA A O 1
ATOM 1717 N N . TYR A 1 202 ? 0.078 7.111 26.755 1.00 67.50 202 TYR A N 1
ATOM 1718 C CA . TYR A 1 202 ? 0.187 8.095 25.669 1.00 67.50 202 TYR A CA 1
ATOM 1719 C C . TYR A 1 202 ? -0.658 9.358 25.875 1.00 67.50 202 TYR A C 1
ATOM 1721 O O . TYR A 1 202 ? -0.246 10.463 25.545 1.00 67.50 202 TYR A O 1
ATOM 1729 N N . ASN A 1 203 ? -1.888 9.228 26.373 1.00 63.97 203 ASN A N 1
ATOM 1730 C CA . ASN A 1 203 ? -2.743 10.400 26.582 1.00 63.97 203 ASN A CA 1
ATOM 1731 C C . ASN A 1 203 ? -2.373 11.201 27.841 1.00 63.97 203 ASN A C 1
ATOM 1733 O O . ASN A 1 203 ? -2.887 12.306 28.032 1.00 63.97 203 ASN A O 1
ATOM 1737 N N . ILE A 1 204 ? -1.545 10.639 28.724 1.00 55.09 204 ILE A N 1
ATOM 1738 C CA . ILE A 1 204 ? -1.123 11.243 29.992 1.00 55.09 204 ILE A CA 1
ATOM 1739 C C . ILE A 1 204 ? 0.247 11.909 29.845 1.00 55.09 204 ILE A C 1
ATOM 1741 O O . ILE A 1 204 ? 0.451 13.011 30.360 1.00 55.09 204 ILE A O 1
ATOM 1745 N N . THR A 1 205 ? 1.174 11.266 29.146 1.00 50.22 205 THR A N 1
ATOM 1746 C CA . THR A 1 205 ? 2.536 11.738 28.924 1.00 50.22 205 THR A CA 1
ATOM 1747 C C . THR A 1 205 ? 2.695 12.097 27.448 1.00 50.22 205 THR A C 1
ATOM 1749 O O . THR A 1 205 ? 2.123 11.479 26.569 1.00 50.22 205 THR A O 1
ATOM 1752 N N . ASN A 1 206 ? 3.361 13.208 27.149 1.00 53.16 206 ASN A N 1
ATOM 1753 C CA . ASN A 1 206 ? 3.605 13.646 25.773 1.00 53.16 206 ASN A CA 1
ATOM 1754 C C . ASN A 1 206 ? 5.120 13.571 25.548 1.00 53.16 206 ASN A C 1
ATOM 1756 O O . ASN A 1 206 ? 5.791 14.581 25.328 1.00 53.16 206 ASN A O 1
ATOM 1760 N N . LEU A 1 207 ? 5.688 12.383 25.767 1.00 45.28 207 LEU A N 1
ATOM 1761 C CA . LEU A 1 207 ? 7.122 12.121 25.795 1.00 45.28 207 LEU A CA 1
ATOM 1762 C C . LEU A 1 207 ? 7.487 11.143 24.674 1.00 45.28 207 LEU A C 1
ATOM 1764 O O . LEU A 1 207 ? 7.245 9.952 24.783 1.00 45.28 207 LEU A O 1
ATOM 1768 N N . GLY A 1 208 ? 8.114 11.664 23.613 1.00 44.22 208 GLY A N 1
ATOM 1769 C CA . GLY A 1 208 ? 9.042 10.998 22.674 1.00 44.22 208 GLY A CA 1
ATOM 1770 C C . GLY A 1 208 ? 8.763 9.561 22.196 1.00 44.22 208 GLY A C 1
ATOM 1771 O O . GLY A 1 208 ? 8.579 9.351 21.002 1.00 44.22 208 GLY A O 1
ATOM 1772 N N . GLU A 1 209 ? 8.773 8.576 23.096 1.00 43.44 209 GLU A N 1
ATOM 1773 C CA . GLU A 1 209 ? 8.447 7.163 22.838 1.00 43.44 209 GLU A CA 1
ATOM 1774 C C . GLU A 1 209 ? 6.956 6.947 22.516 1.00 43.44 209 GLU A C 1
ATOM 1776 O O . GLU A 1 209 ? 6.585 6.016 21.807 1.00 43.44 209 GLU A O 1
ATOM 1781 N N . GLU A 1 210 ? 6.095 7.854 22.969 1.00 44.84 210 GLU A N 1
ATOM 1782 C CA . GLU A 1 210 ? 4.638 7.818 22.817 1.00 44.84 210 GLU A CA 1
ATOM 1783 C C . GLU A 1 210 ? 4.159 8.140 21.391 1.00 44.84 210 GLU A C 1
ATOM 1785 O O . GLU A 1 210 ? 3.219 7.525 20.889 1.00 44.84 210 GLU A O 1
ATOM 1790 N N . LEU A 1 211 ? 4.883 8.991 20.660 1.00 46.94 211 LEU A N 1
ATOM 1791 C CA . LEU A 1 211 ? 4.661 9.259 19.227 1.00 46.94 211 LEU A CA 1
ATOM 1792 C C . LEU A 1 211 ? 4.811 8.015 18.327 1.00 46.94 211 LEU A C 1
ATOM 1794 O O . LEU A 1 211 ? 4.486 8.072 17.138 1.00 46.94 211 LEU A O 1
ATOM 1798 N N . TYR A 1 212 ? 5.334 6.909 18.862 1.00 49.25 212 TYR A N 1
ATOM 1799 C CA . TYR A 1 212 ? 5.639 5.696 18.110 1.00 49.25 212 TYR A CA 1
ATOM 1800 C C . TYR A 1 212 ? 4.388 4.864 17.789 1.00 49.25 212 TYR A C 1
ATOM 1802 O O . TYR A 1 212 ? 4.218 4.446 16.645 1.00 49.25 212 TYR A O 1
ATOM 1810 N N . ILE A 1 213 ? 3.472 4.678 18.751 1.00 54.81 213 ILE A N 1
ATOM 1811 C CA . ILE A 1 213 ? 2.252 3.863 18.554 1.00 54.81 213 ILE A CA 1
ATOM 1812 C C . ILE A 1 213 ? 1.271 4.557 17.600 1.00 54.81 213 ILE A C 1
ATOM 1814 O O . ILE A 1 213 ? 0.594 3.899 16.814 1.00 54.81 213 ILE A O 1
ATOM 1818 N N . THR A 1 214 ? 1.226 5.891 17.608 1.00 56.62 214 THR A N 1
ATOM 1819 C CA . THR A 1 214 ? 0.311 6.671 16.760 1.00 56.62 214 THR A CA 1
ATOM 1820 C C . THR A 1 214 ? 0.758 6.784 15.305 1.00 56.62 214 THR A C 1
ATOM 1822 O O . THR A 1 214 ? 0.003 7.295 14.490 1.00 56.62 214 THR A O 1
ATOM 1825 N N . ASN A 1 215 ? 1.981 6.363 14.968 1.00 63.44 215 ASN A N 1
ATOM 1826 C CA . ASN A 1 215 ? 2.555 6.526 13.627 1.00 63.44 215 ASN A CA 1
ATOM 1827 C C . ASN A 1 215 ? 2.898 5.198 12.936 1.00 63.44 215 ASN A C 1
ATOM 1829 O O . ASN A 1 215 ? 3.462 5.207 11.837 1.00 63.44 215 ASN A O 1
ATOM 1833 N N . GLN A 1 216 ? 2.560 4.061 13.547 1.00 72.69 216 GLN A N 1
ATOM 1834 C CA . GLN A 1 216 ? 2.905 2.737 13.036 1.00 72.69 216 GLN A CA 1
ATOM 1835 C C . GLN A 1 216 ? 1.716 1.784 13.029 1.00 72.69 216 GLN A C 1
ATOM 1837 O O . GLN A 1 216 ? 0.735 1.969 13.745 1.00 72.69 216 GLN A O 1
ATOM 1842 N N . TYR A 1 217 ? 1.828 0.752 12.194 1.00 78.62 217 TYR A N 1
ATOM 1843 C CA . TYR A 1 217 ? 0.940 -0.398 12.268 1.00 78.62 217 TYR A CA 1
ATOM 1844 C C . TYR A 1 217 ? 1.418 -1.334 13.373 1.00 78.62 217 TYR A C 1
ATOM 1846 O O . TYR A 1 217 ? 2.618 -1.555 13.527 1.00 78.62 217 TYR A O 1
ATOM 1854 N N . PHE A 1 218 ? 0.477 -1.910 14.102 1.00 80.56 218 PHE A N 1
ATOM 1855 C CA . PHE A 1 218 ? 0.715 -2.944 15.104 1.00 80.56 218 PHE A CA 1
ATOM 1856 C C . PHE A 1 218 ? -0.390 -3.992 15.009 1.00 80.56 218 PHE A C 1
ATOM 1858 O O . PHE A 1 218 ? -1.424 -3.743 14.383 1.00 80.56 218 PHE A O 1
ATOM 1865 N N . SER A 1 219 ? -0.161 -5.152 15.611 1.00 86.31 219 SER A N 1
ATOM 1866 C CA . SER A 1 219 ? -1.144 -6.228 15.697 1.00 86.31 219 SER A CA 1
ATOM 1867 C C . SER A 1 219 ? -1.768 -6.272 17.086 1.00 86.31 219 SER A C 1
ATOM 1869 O O . SER A 1 219 ? -1.104 -6.017 18.091 1.00 86.31 219 SER A O 1
ATOM 1871 N N . VAL A 1 220 ? -3.052 -6.605 17.136 1.00 86.88 220 VAL A N 1
ATOM 1872 C CA . VAL A 1 220 ? -3.798 -6.834 18.372 1.00 86.88 220 VAL A CA 1
ATOM 1873 C C . VAL A 1 220 ? -4.417 -8.213 18.311 1.00 86.88 220 VAL A C 1
ATOM 1875 O O . VAL A 1 220 ? -5.102 -8.538 17.341 1.00 86.88 220 VAL A O 1
ATOM 1878 N N . GLU A 1 221 ? -4.191 -8.998 19.354 1.00 88.81 221 GLU A N 1
ATOM 1879 C CA . GLU A 1 221 ? -4.827 -10.298 19.533 1.00 88.81 221 GLU A CA 1
ATOM 1880 C C . GLU A 1 221 ? -6.163 -10.138 20.264 1.00 88.81 221 GLU A C 1
ATOM 1882 O O . GLU A 1 221 ? -6.238 -9.532 21.339 1.00 88.81 221 GLU A O 1
ATOM 1887 N N . LEU A 1 222 ? -7.222 -10.687 19.673 1.00 87.00 222 LEU A N 1
ATOM 1888 C CA . LEU A 1 222 ? -8.579 -10.666 20.200 1.00 87.00 222 LEU A CA 1
ATOM 1889 C C . LEU A 1 222 ? -9.140 -12.085 20.236 1.00 87.00 222 LEU A C 1
ATOM 1891 O O . LEU A 1 222 ? -9.244 -12.747 19.208 1.00 87.00 222 LEU A O 1
ATOM 1895 N N . ASP A 1 223 ? -9.569 -12.525 21.413 1.00 86.38 223 ASP A N 1
ATOM 1896 C CA . ASP A 1 223 ? -10.398 -13.721 21.556 1.00 86.38 223 ASP A CA 1
ATOM 1897 C C . ASP A 1 223 ? -11.872 -13.306 21.537 1.00 86.38 223 ASP A C 1
ATOM 1899 O O . ASP A 1 223 ? -12.434 -12.917 22.563 1.00 86.38 223 ASP A O 1
ATOM 1903 N N . ILE A 1 224 ? -12.483 -13.319 20.350 1.00 83.69 224 ILE A N 1
ATOM 1904 C CA . ILE A 1 224 ? -13.816 -12.739 20.131 1.00 83.69 224 ILE A CA 1
ATOM 1905 C C . ILE A 1 224 ? -14.902 -13.476 20.901 1.00 83.69 224 ILE A C 1
ATOM 1907 O O . ILE A 1 224 ? -15.861 -12.847 21.340 1.00 83.69 224 ILE A O 1
ATOM 1911 N N . ASP A 1 225 ? -14.721 -14.770 21.147 1.00 82.69 225 ASP A N 1
ATOM 1912 C CA . ASP A 1 225 ? -15.693 -15.574 21.888 1.00 82.69 225 ASP A CA 1
ATOM 1913 C C . ASP A 1 225 ? -15.784 -15.143 23.363 1.00 82.69 225 ASP A C 1
ATOM 1915 O O . ASP A 1 225 ? -16.791 -15.377 24.033 1.00 82.69 225 ASP A O 1
ATOM 1919 N N . SER A 1 226 ? -14.737 -14.483 23.868 1.00 82.94 226 SER A N 1
ATOM 1920 C CA . SER A 1 226 ? -14.663 -13.939 25.227 1.00 82.94 226 SER A CA 1
ATOM 1921 C C . SER A 1 226 ? -15.083 -12.465 25.334 1.00 82.94 226 SER A C 1
ATOM 1923 O O . SER A 1 226 ? -15.127 -11.914 26.438 1.00 82.94 226 SER A O 1
ATOM 1925 N N . LEU A 1 227 ? -15.384 -11.820 24.204 1.00 83.38 227 LEU A N 1
ATOM 1926 C CA . LEU A 1 227 ? -15.566 -10.376 24.081 1.00 83.38 227 LEU A CA 1
ATOM 1927 C C . LEU A 1 227 ? -16.987 -10.015 23.647 1.00 83.38 227 LEU A C 1
ATOM 1929 O O . LEU A 1 227 ? -17.584 -10.666 22.795 1.00 83.38 227 LEU A O 1
ATOM 1933 N N . ASP A 1 228 ? -17.506 -8.904 24.169 1.00 85.94 228 ASP A N 1
ATOM 1934 C CA . ASP A 1 228 ? -18.743 -8.320 23.652 1.00 85.94 228 ASP A CA 1
ATOM 1935 C C . ASP A 1 228 ? -18.433 -7.513 22.383 1.00 85.94 228 ASP A C 1
ATOM 1937 O O . ASP A 1 228 ? -17.909 -6.395 22.437 1.00 85.94 228 ASP A O 1
ATOM 1941 N N . CYS A 1 229 ? -18.703 -8.137 21.237 1.00 86.81 229 CYS A N 1
ATOM 1942 C CA . CYS A 1 229 ? -18.369 -7.631 19.915 1.00 86.81 229 CYS A CA 1
ATOM 1943 C C . CYS A 1 229 ? -19.623 -7.371 19.076 1.00 86.81 229 CYS A C 1
ATOM 1945 O O . CYS A 1 229 ? -20.546 -8.182 19.041 1.00 86.81 229 CYS A O 1
ATOM 1947 N N . ASN A 1 230 ? -19.618 -6.282 18.310 1.00 87.06 230 ASN A N 1
ATOM 1948 C CA . ASN A 1 230 ? -20.643 -6.000 17.313 1.00 87.06 230 ASN A CA 1
ATOM 1949 C C . ASN A 1 230 ? -20.006 -5.615 15.975 1.00 87.06 230 ASN A C 1
ATOM 1951 O O . ASN A 1 230 ? -19.123 -4.759 15.924 1.00 87.06 230 ASN A O 1
ATOM 1955 N N . LEU A 1 231 ? -20.474 -6.224 14.888 1.00 84.50 231 LEU A N 1
ATOM 1956 C CA . LEU A 1 231 ? -20.054 -5.887 13.536 1.00 84.50 231 LEU A CA 1
ATOM 1957 C C . LEU A 1 231 ? -21.069 -4.937 12.905 1.00 84.50 231 LEU A C 1
ATOM 1959 O O . LEU A 1 231 ? -22.250 -5.249 12.795 1.00 84.50 231 LEU A O 1
ATOM 1963 N N . LEU A 1 232 ? -20.595 -3.786 12.444 1.00 84.25 232 LEU A N 1
ATOM 1964 C CA . LEU A 1 232 ? -21.385 -2.823 11.693 1.00 84.25 232 LEU A CA 1
ATOM 1965 C C . LEU A 1 232 ? -20.955 -2.827 10.224 1.00 84.25 232 LEU A C 1
ATOM 1967 O O . LEU A 1 232 ? -19.787 -2.588 9.900 1.00 84.25 232 LEU A O 1
ATOM 1971 N N . ASN A 1 233 ? -21.928 -3.023 9.331 1.00 77.00 233 ASN A N 1
ATOM 1972 C CA . ASN A 1 233 ? -21.790 -2.855 7.879 1.00 77.00 233 ASN A CA 1
ATOM 1973 C C . ASN A 1 233 ? -20.624 -3.654 7.257 1.00 77.00 233 ASN A C 1
ATOM 1975 O O . ASN A 1 233 ? -19.938 -3.139 6.369 1.00 77.00 233 ASN A O 1
ATOM 1979 N N . ASP A 1 234 ? -20.347 -4.859 7.767 1.00 75.81 234 ASP A N 1
ATOM 1980 C CA . ASP A 1 234 ? -19.237 -5.743 7.364 1.00 75.81 234 ASP A CA 1
ATOM 1981 C C . ASP A 1 234 ? -17.819 -5.137 7.443 1.00 75.81 234 ASP A C 1
ATOM 1983 O O . ASP A 1 234 ? -16.849 -5.751 6.992 1.00 75.81 234 ASP A O 1
ATOM 1987 N N . LYS A 1 235 ? -17.669 -3.930 8.003 1.00 81.06 235 LYS A N 1
ATOM 1988 C CA . LYS A 1 235 ? -16.425 -3.143 7.941 1.00 81.06 235 LYS A CA 1
ATOM 1989 C C . LYS A 1 235 ? -15.967 -2.576 9.269 1.00 81.06 235 LYS A C 1
ATOM 1991 O O . LYS A 1 235 ? -14.804 -2.204 9.370 1.00 81.06 235 LYS A O 1
ATOM 1996 N N . THR A 1 236 ? -16.833 -2.489 10.267 1.00 89.06 236 THR A N 1
ATOM 1997 C CA . THR A 1 236 ? -16.467 -1.898 11.552 1.00 89.06 236 THR A CA 1
ATOM 1998 C C . THR A 1 236 ? -16.760 -2.888 12.661 1.00 89.06 236 THR A C 1
ATOM 2000 O O . THR A 1 236 ? -17.918 -3.201 12.909 1.00 89.06 236 THR A O 1
ATOM 2003 N N . LEU A 1 237 ? -15.719 -3.377 13.331 1.00 90.25 237 LEU A N 1
ATOM 2004 C CA . LEU A 1 237 ? -15.863 -4.187 14.537 1.00 90.25 237 LEU A CA 1
ATOM 2005 C C . LEU A 1 237 ? -15.782 -3.270 15.753 1.00 90.25 237 LEU A C 1
ATOM 2007 O O . LEU A 1 237 ? -14.779 -2.590 15.963 1.00 90.25 237 LEU A O 1
ATOM 2011 N N . ILE A 1 238 ? -16.845 -3.263 16.544 1.00 91.75 238 ILE A N 1
ATOM 2012 C CA . ILE A 1 238 ? -16.892 -2.618 17.848 1.00 91.75 238 ILE A CA 1
ATOM 2013 C C . ILE A 1 238 ? -16.647 -3.689 18.900 1.00 91.75 238 ILE A C 1
ATOM 2015 O O . ILE A 1 238 ? -17.366 -4.681 18.932 1.00 91.75 238 ILE A O 1
ATOM 2019 N N . VAL A 1 239 ? -15.655 -3.474 19.758 1.00 91.69 239 VAL A N 1
ATOM 2020 C CA . VAL A 1 239 ? -15.329 -4.345 20.889 1.00 91.69 239 VAL A CA 1
ATOM 2021 C C . VAL A 1 239 ? -15.510 -3.547 22.172 1.00 91.69 239 VAL A C 1
ATOM 2023 O O . VAL A 1 239 ? -14.850 -2.523 22.371 1.00 91.69 239 VAL A O 1
ATOM 2026 N N . ASN A 1 240 ? -16.393 -4.016 23.047 1.00 90.19 240 ASN A N 1
ATOM 2027 C CA . ASN A 1 240 ? -16.540 -3.470 24.389 1.00 90.19 240 ASN A CA 1
ATOM 2028 C C . ASN A 1 240 ? -15.541 -4.170 25.322 1.00 90.19 240 ASN A C 1
ATOM 2030 O O . ASN A 1 240 ? -15.547 -5.395 25.445 1.00 90.19 240 ASN A O 1
ATOM 2034 N N . TRP A 1 241 ? -14.681 -3.399 25.991 1.00 85.94 241 TRP A N 1
ATOM 2035 C CA . TRP A 1 241 ? -13.686 -3.925 26.933 1.00 85.94 241 TRP A CA 1
ATOM 2036 C C . TRP A 1 241 ? -13.645 -3.112 28.225 1.00 85.94 241 TRP A C 1
ATOM 2038 O O . TRP A 1 241 ? -13.063 -2.022 28.293 1.00 85.94 241 TRP A O 1
ATOM 2048 N N . GLY A 1 242 ? -14.263 -3.652 29.277 1.00 85.69 242 GLY A N 1
ATOM 2049 C CA . GLY A 1 242 ? -14.489 -2.908 30.514 1.00 85.69 242 GLY A CA 1
ATOM 2050 C C . GLY A 1 242 ? -15.312 -1.649 30.229 1.00 85.69 242 GLY A C 1
ATOM 2051 O O . GLY A 1 242 ? -16.405 -1.738 29.681 1.00 85.69 242 GLY A O 1
ATOM 2052 N N . ASP A 1 243 ? -14.759 -0.478 30.551 1.00 85.69 243 ASP A N 1
ATOM 2053 C CA . ASP A 1 243 ? -15.377 0.821 30.247 1.00 85.69 243 ASP A CA 1
ATOM 2054 C C . ASP A 1 243 ? -14.970 1.397 28.874 1.00 85.69 243 ASP A C 1
ATOM 2056 O O . ASP A 1 243 ? -15.351 2.522 28.545 1.00 85.69 243 ASP A O 1
ATOM 2060 N N . ASN A 1 244 ? -14.124 0.697 28.114 1.00 87.56 244 ASN A N 1
ATOM 2061 C CA . ASN A 1 244 ? -13.598 1.179 26.840 1.00 87.56 244 ASN A CA 1
ATOM 2062 C C . ASN A 1 244 ? -14.400 0.638 25.666 1.00 87.56 244 ASN A C 1
ATOM 2064 O O . ASN A 1 244 ? -14.842 -0.511 25.670 1.00 87.56 244 ASN A O 1
ATOM 2068 N N . ILE A 1 245 ? -14.493 1.456 24.622 1.00 91.62 245 ILE A N 1
ATOM 2069 C CA . ILE A 1 245 ? -15.049 1.062 23.330 1.00 91.62 245 ILE A CA 1
ATOM 2070 C C . ILE A 1 245 ? -13.916 1.103 22.311 1.00 91.62 245 ILE A C 1
ATOM 2072 O O . ILE A 1 245 ? -13.352 2.169 22.061 1.00 91.62 245 ILE A O 1
ATOM 2076 N N . LEU A 1 246 ? -13.583 -0.035 21.711 1.00 92.38 246 LEU A N 1
ATOM 2077 C CA . LEU A 1 246 ? -12.603 -0.117 20.635 1.00 92.38 246 LEU A CA 1
ATOM 2078 C C . LEU A 1 246 ? -13.335 -0.249 19.303 1.00 92.38 246 LEU A C 1
ATOM 2080 O O . LEU A 1 246 ? -14.139 -1.157 19.117 1.00 92.38 246 LEU A O 1
ATOM 2084 N N . GLU A 1 247 ? -13.061 0.662 18.377 1.00 93.06 247 GLU A N 1
ATOM 2085 C CA . GLU A 1 247 ? -13.622 0.654 17.029 1.00 93.06 247 GLU A CA 1
ATOM 2086 C C . GLU A 1 247 ? -12.526 0.314 16.019 1.00 93.06 247 GLU A C 1
ATOM 2088 O O . GLU A 1 247 ? -11.624 1.119 15.790 1.00 93.06 247 GLU A O 1
ATOM 2093 N N . PHE A 1 248 ? -12.618 -0.861 15.400 1.00 91.12 248 PHE A N 1
ATOM 2094 C CA . PHE A 1 248 ? -11.724 -1.309 14.336 1.00 91.12 248 PHE A CA 1
ATOM 2095 C C . PHE A 1 248 ? -12.398 -1.138 12.973 1.00 91.12 248 PHE A C 1
ATOM 2097 O O . PHE A 1 248 ? -13.308 -1.888 12.619 1.00 91.12 248 PHE A O 1
ATOM 2104 N N . ASN A 1 249 ? -11.927 -0.170 12.189 1.00 88.94 249 ASN A N 1
ATOM 2105 C CA . ASN A 1 249 ? -12.402 0.103 10.834 1.00 88.94 249 ASN A CA 1
ATOM 2106 C C . ASN A 1 249 ? -11.546 -0.646 9.802 1.00 88.94 249 ASN A C 1
ATOM 2108 O O . ASN A 1 249 ? -10.407 -0.256 9.512 1.00 88.94 249 ASN A O 1
ATOM 2112 N N . PHE A 1 250 ? -12.098 -1.722 9.244 1.00 85.81 250 PHE A N 1
ATOM 2113 C CA . PHE A 1 250 ? -11.436 -2.596 8.284 1.00 85.81 250 PHE A CA 1
ATOM 2114 C C . PHE A 1 250 ? -11.348 -1.985 6.886 1.00 85.81 250 PHE A C 1
ATOM 2116 O O . PHE A 1 250 ? -12.298 -1.394 6.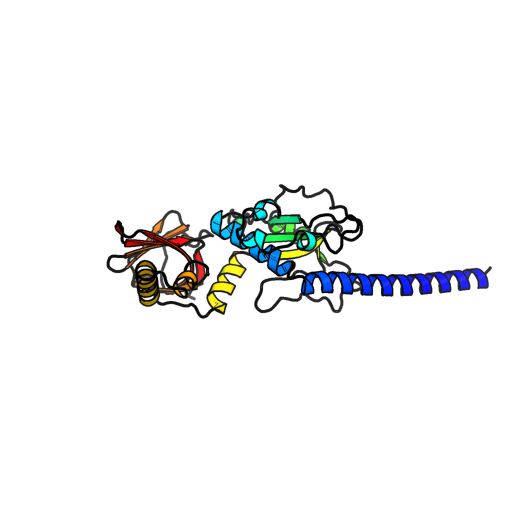369 1.00 85.81 250 PHE A O 1
ATOM 2123 N N . LEU A 1 251 ? -10.194 -2.177 6.236 1.00 78.12 251 LEU A N 1
ATOM 2124 C CA . LEU A 1 251 ? -9.978 -1.739 4.848 1.00 78.12 251 LEU A CA 1
ATOM 2125 C C . LEU A 1 251 ? -10.817 -2.510 3.840 1.00 78.12 251 LEU A C 1
ATOM 2127 O O . LEU A 1 251 ? -11.163 -1.989 2.782 1.00 78.12 251 LEU A O 1
ATOM 2131 N N . ILE A 1 252 ? -11.076 -3.773 4.146 1.00 74.31 252 ILE A N 1
ATOM 2132 C CA . ILE A 1 252 ? -11.749 -4.720 3.274 1.00 74.31 252 ILE A CA 1
ATOM 2133 C C . ILE A 1 252 ? -12.887 -5.323 4.090 1.00 74.31 252 ILE A C 1
ATOM 2135 O O . ILE A 1 252 ? -12.627 -5.678 5.238 1.00 74.31 252 ILE A O 1
ATOM 2139 N N . PRO A 1 253 ? -14.103 -5.469 3.530 1.00 70.94 253 PRO A N 1
ATOM 2140 C CA . PRO A 1 253 ? -15.154 -6.241 4.177 1.00 70.94 253 PRO A CA 1
ATOM 2141 C C . PRO A 1 253 ? -14.634 -7.634 4.532 1.00 70.94 253 PRO A C 1
ATOM 2143 O O . PRO A 1 253 ? -14.296 -8.426 3.648 1.00 70.94 253 PRO A O 1
ATOM 2146 N N . THR A 1 254 ? -14.476 -7.889 5.823 1.00 66.25 254 THR A N 1
ATOM 2147 C CA . THR A 1 254 ? -13.718 -9.042 6.329 1.00 66.25 254 THR A CA 1
ATOM 2148 C C . THR A 1 254 ? -14.620 -10.191 6.728 1.00 66.25 254 THR A C 1
ATOM 2150 O O . THR A 1 254 ? -14.208 -11.348 6.667 1.00 66.25 254 THR A O 1
ATOM 2153 N N . PHE A 1 255 ? -15.856 -9.884 7.095 1.00 64.94 255 PHE A N 1
ATOM 2154 C CA . PHE A 1 255 ? -16.811 -10.855 7.586 1.00 64.94 255 PHE A CA 1
ATOM 2155 C C . PHE A 1 255 ? -18.020 -10.864 6.662 1.00 64.94 255 PHE A C 1
ATOM 2157 O O . PHE A 1 255 ? -18.429 -9.828 6.145 1.00 64.94 255 PHE A O 1
ATOM 2164 N N . LYS A 1 256 ? -18.575 -12.052 6.429 1.00 57.50 256 LYS A N 1
ATOM 2165 C CA . LYS A 1 256 ? -19.958 -12.168 5.977 1.00 57.50 256 LYS A CA 1
ATOM 2166 C C . LYS A 1 256 ? -20.788 -12.317 7.239 1.00 57.50 256 LYS A C 1
ATOM 2168 O O . LYS A 1 256 ? -20.520 -13.241 8.010 1.00 57.50 256 LYS A O 1
ATOM 2173 N N . GLU A 1 257 ? -21.747 -11.427 7.461 1.00 53.00 257 GLU A N 1
ATOM 2174 C CA . GLU A 1 257 ? -22.669 -11.563 8.587 1.00 53.00 257 GLU A CA 1
ATOM 2175 C C . GLU A 1 257 ? -23.261 -12.997 8.676 1.00 53.00 257 GLU A C 1
ATOM 2177 O O . GLU A 1 257 ? -23.632 -13.560 7.637 1.00 53.00 257 GLU A O 1
ATOM 2182 N N . PRO A 1 258 ? -23.378 -13.605 9.883 1.00 49.47 258 PRO A N 1
ATOM 2183 C CA . PRO A 1 258 ? -23.114 -13.027 11.206 1.00 49.47 258 PRO A CA 1
ATOM 2184 C C . PRO A 1 258 ? -22.095 -13.791 12.083 1.00 49.47 258 PRO A C 1
ATOM 2186 O O . PRO A 1 258 ? -22.125 -13.615 13.295 1.00 49.47 258 PRO A O 1
ATOM 2189 N N . ASN A 1 259 ? -21.206 -14.636 11.551 1.00 56.12 259 ASN A N 1
ATOM 2190 C CA . ASN A 1 259 ? -20.333 -15.443 12.422 1.00 56.12 259 ASN A CA 1
ATOM 2191 C C . ASN A 1 259 ? -18.893 -14.929 12.450 1.00 56.12 259 ASN A C 1
ATOM 2193 O O . ASN A 1 259 ? -18.053 -15.353 11.657 1.00 56.12 259 ASN A O 1
ATOM 2197 N N . ILE A 1 260 ? -18.622 -14.034 13.402 1.00 68.56 260 ILE A N 1
ATOM 2198 C CA . ILE A 1 260 ? -17.269 -13.778 13.890 1.00 68.56 260 ILE A CA 1
ATOM 2199 C C . ILE A 1 260 ? -17.083 -14.620 15.151 1.00 68.56 260 ILE A C 1
ATOM 2201 O O . ILE A 1 260 ? -17.813 -14.428 16.117 1.00 68.56 260 ILE A O 1
ATOM 2205 N N . SER A 1 261 ? -16.146 -15.560 15.132 1.00 72.12 261 SER A N 1
ATOM 2206 C CA . SER A 1 261 ? -15.836 -16.414 16.282 1.00 72.12 261 SER A CA 1
ATOM 2207 C C . SER A 1 261 ? -14.363 -16.793 16.276 1.00 72.12 261 SER A C 1
ATOM 2209 O O . SER A 1 261 ? -13.766 -16.894 15.200 1.00 72.12 261 SER A O 1
ATOM 2211 N N . GLY A 1 262 ? -13.820 -17.075 17.453 1.00 82.38 262 GLY A N 1
ATOM 2212 C CA . GLY A 1 262 ? -12.450 -17.535 17.645 1.00 82.38 262 GLY A CA 1
ATOM 2213 C C . GLY A 1 262 ? -11.416 -16.422 17.810 1.00 82.38 262 GLY A C 1
ATOM 2214 O O . GLY A 1 262 ? -11.728 -15.260 18.087 1.00 82.38 262 GLY A O 1
ATOM 2215 N N . HIS A 1 263 ? -10.152 -16.815 17.655 1.00 84.19 263 HIS A N 1
ATOM 2216 C CA . HIS A 1 263 ? -9.004 -15.942 17.844 1.00 84.19 263 HIS A CA 1
ATOM 2217 C C . HIS A 1 263 ? -8.681 -15.166 16.563 1.00 84.19 263 HIS A C 1
ATOM 2219 O O . HIS A 1 263 ? -8.385 -15.756 15.518 1.00 84.19 263 HIS A O 1
ATOM 2225 N N . LEU A 1 264 ? -8.717 -13.837 16.658 1.00 86.00 264 LEU A N 1
ATOM 2226 C CA . LEU A 1 264 ? -8.313 -12.928 15.596 1.00 86.00 264 LEU A CA 1
ATOM 2227 C C . LEU A 1 264 ? -7.025 -12.211 15.959 1.00 86.00 264 LEU A C 1
ATOM 2229 O O . LEU A 1 264 ? -6.908 -11.622 17.031 1.00 86.00 264 LEU A O 1
ATOM 2233 N N . GLU A 1 265 ? -6.128 -12.123 14.987 1.00 87.25 265 GLU A N 1
ATOM 2234 C CA . GLU A 1 265 ? -5.074 -11.121 15.002 1.00 87.25 265 GLU A CA 1
ATOM 2235 C C . GLU A 1 265 ? -5.440 -10.004 14.018 1.00 87.25 265 GLU A C 1
ATOM 2237 O O . GLU A 1 265 ? -5.659 -10.240 12.822 1.00 87.25 265 GLU A O 1
ATOM 2242 N N . ILE A 1 266 ? -5.539 -8.775 14.523 1.00 88.12 266 ILE A N 1
ATOM 2243 C CA . ILE A 1 266 ? -5.882 -7.593 13.731 1.00 88.12 266 ILE A CA 1
ATOM 2244 C C . ILE A 1 266 ? -4.675 -6.666 13.658 1.00 88.12 266 ILE A C 1
ATOM 2246 O O . ILE A 1 266 ? -4.318 -6.026 14.645 1.00 88.12 266 ILE A O 1
ATOM 2250 N N . ALA A 1 267 ? -4.110 -6.505 12.463 1.00 87.50 267 ALA A N 1
ATOM 2251 C CA . ALA A 1 267 ? -3.175 -5.422 12.190 1.00 87.50 267 ALA A CA 1
ATOM 2252 C C . ALA A 1 267 ? -3.944 -4.133 11.929 1.00 87.50 267 ALA A C 1
ATOM 2254 O O . ALA A 1 267 ? -4.822 -4.098 11.066 1.00 87.50 267 ALA A O 1
ATOM 2255 N N . CYS A 1 268 ? -3.615 -3.066 12.645 1.00 87.06 268 CYS A N 1
ATOM 2256 C CA . CYS A 1 268 ? -4.318 -1.797 12.534 1.00 87.06 268 CYS A CA 1
ATOM 2257 C C . CYS A 1 268 ? -3.412 -0.600 12.833 1.00 87.06 268 CYS A C 1
ATOM 2259 O O . CYS A 1 268 ? -2.262 -0.741 13.250 1.00 87.06 268 CYS A O 1
ATOM 2261 N N . PHE A 1 269 ? -3.943 0.590 12.562 1.00 84.94 269 PHE A N 1
ATOM 2262 C CA . PHE A 1 269 ? -3.321 1.873 12.854 1.00 84.94 269 PHE A CA 1
ATOM 2263 C C . PHE A 1 269 ? -4.171 2.632 13.873 1.00 84.94 269 PHE A C 1
ATOM 2265 O O . PHE A 1 269 ? -5.363 2.860 13.646 1.00 84.94 269 PHE A O 1
ATOM 2272 N N . PHE A 1 270 ? -3.575 3.057 14.985 1.00 85.12 270 PHE A N 1
ATOM 2273 C CA . PHE A 1 270 ? -4.278 3.864 15.981 1.00 85.12 270 PHE A CA 1
ATOM 2274 C C . PHE A 1 270 ? -4.472 5.296 15.468 1.00 85.12 270 PHE A C 1
ATOM 2276 O O . PHE A 1 270 ? -3.502 6.023 15.266 1.00 85.12 270 PHE A O 1
ATOM 2283 N N . LYS A 1 271 ? -5.729 5.718 15.272 1.00 82.75 271 LYS A N 1
ATOM 2284 C CA . LYS A 1 271 ? -6.042 7.062 14.763 1.00 82.75 271 LYS A CA 1
ATOM 2285 C C . LYS A 1 271 ? -6.242 8.073 15.884 1.00 82.75 271 LYS A C 1
ATOM 2287 O O . LYS A 1 271 ? -5.751 9.193 15.781 1.00 82.75 271 LYS A O 1
ATOM 2292 N N . SER A 1 272 ? -7.019 7.724 16.910 1.00 83.56 272 SER A N 1
ATOM 2293 C CA . SER A 1 272 ? -7.368 8.675 17.971 1.00 83.56 272 SER A CA 1
ATOM 2294 C C . SER A 1 272 ? -7.995 8.013 19.193 1.00 83.56 272 SER A C 1
ATOM 2296 O O . SER A 1 272 ? -8.638 6.969 19.081 1.00 83.56 272 SER A O 1
ATOM 2298 N N . PHE A 1 273 ? -7.918 8.709 20.328 1.00 85.56 273 PHE A N 1
ATOM 2299 C CA . PHE A 1 273 ? -8.673 8.401 21.538 1.00 85.56 273 PHE A CA 1
ATOM 2300 C C . PHE A 1 273 ? -9.619 9.550 21.902 1.00 85.56 273 PHE A C 1
ATOM 2302 O O . PHE A 1 273 ? -9.203 10.698 22.048 1.00 85.56 273 PHE A O 1
ATOM 2309 N N . GLN A 1 274 ? -10.900 9.233 22.072 1.00 86.75 274 GLN A N 1
ATOM 2310 C CA . GLN A 1 274 ? -11.933 10.153 22.529 1.00 86.75 274 GLN A CA 1
ATOM 2311 C C . GLN A 1 274 ? -12.144 9.963 24.033 1.00 86.75 274 GLN A C 1
ATOM 2313 O O . GLN A 1 274 ? -12.792 9.016 24.477 1.00 86.75 274 GLN A O 1
ATOM 2318 N N . LYS A 1 275 ? -11.584 10.880 24.827 1.00 81.06 275 LYS A N 1
ATOM 2319 C CA . LYS A 1 275 ? -11.518 10.753 26.290 1.00 81.06 275 LYS A CA 1
ATOM 2320 C C . LYS A 1 275 ? -12.889 10.693 26.971 1.00 81.06 275 LYS A C 1
ATOM 2322 O O . LYS A 1 275 ? -13.055 9.922 27.910 1.00 81.06 275 LYS A O 1
ATOM 2327 N N . GLU A 1 276 ? -13.854 11.487 26.510 1.00 83.69 276 GLU A N 1
ATOM 2328 C CA . GLU A 1 276 ? -15.192 11.579 27.120 1.00 83.69 276 GLU A CA 1
ATOM 2329 C C . GLU A 1 276 ? -16.001 10.291 26.960 1.00 83.69 276 GLU A C 1
ATOM 2331 O O . GLU A 1 276 ? -16.681 9.865 27.888 1.00 83.69 276 GLU A O 1
ATOM 2336 N N . SER A 1 277 ? -15.886 9.648 25.800 1.00 86.25 277 SER A N 1
ATOM 2337 C CA . SER A 1 277 ? -16.579 8.402 25.473 1.00 86.25 277 SER A CA 1
ATOM 2338 C C . SER A 1 277 ? -15.738 7.154 25.754 1.00 86.25 277 SER A C 1
ATOM 2340 O O . SER A 1 277 ? -16.200 6.053 25.473 1.00 86.25 277 SER A O 1
ATOM 2342 N N . LYS A 1 278 ? -14.502 7.314 26.263 1.00 88.00 278 LYS A N 1
ATOM 2343 C CA . LYS A 1 278 ? -13.490 6.247 26.400 1.00 88.00 278 LYS A CA 1
ATOM 2344 C C . LYS A 1 278 ? -13.369 5.398 25.123 1.00 88.00 278 LYS A C 1
ATOM 2346 O O . LYS A 1 278 ? -13.191 4.181 25.171 1.00 88.00 278 LYS A O 1
ATOM 2351 N N . LYS A 1 279 ? -13.484 6.055 23.966 1.00 89.38 279 LYS A N 1
ATOM 2352 C CA . LYS A 1 279 ? -13.525 5.394 22.662 1.00 89.38 279 LYS A CA 1
ATOM 2353 C C . LYS A 1 279 ? -12.173 5.474 21.965 1.00 89.38 279 LYS A C 1
ATOM 2355 O O . LYS A 1 279 ? -11.650 6.564 21.739 1.00 89.38 279 LYS A O 1
ATOM 2360 N N . MET A 1 280 ? -11.622 4.326 21.598 1.00 89.38 280 MET A N 1
ATOM 2361 C CA . MET A 1 280 ? -10.384 4.185 20.834 1.00 89.38 280 MET A CA 1
ATOM 2362 C C . MET A 1 280 ? -10.728 3.834 19.389 1.00 89.38 280 MET A C 1
ATOM 2364 O O . MET A 1 280 ? -11.489 2.900 19.147 1.00 89.38 280 MET A O 1
ATOM 2368 N N . ILE A 1 281 ? -10.194 4.594 18.433 1.00 88.31 281 ILE A N 1
ATOM 2369 C CA . ILE A 1 281 ? -10.480 4.409 17.006 1.00 88.31 281 ILE A CA 1
ATOM 2370 C C . ILE A 1 281 ? -9.221 3.909 16.308 1.00 88.31 281 ILE A C 1
ATOM 2372 O O . ILE A 1 281 ? -8.192 4.594 16.283 1.00 88.31 281 ILE A O 1
ATOM 2376 N N . PHE A 1 282 ? -9.343 2.737 15.699 1.00 88.50 282 PHE A N 1
ATOM 2377 C CA . PHE A 1 282 ? -8.319 2.080 14.907 1.00 88.50 282 PHE A CA 1
ATOM 2378 C C . PHE A 1 282 ? -8.777 2.045 13.455 1.00 88.50 282 PHE A C 1
ATOM 2380 O O . PHE A 1 282 ? -9.822 1.489 13.123 1.00 88.50 282 PHE A O 1
ATOM 2387 N N . ASN A 1 283 ? -7.985 2.644 12.576 1.00 86.69 283 ASN A N 1
ATOM 2388 C CA . ASN A 1 283 ? -8.249 2.636 11.148 1.00 86.69 283 ASN A CA 1
ATOM 2389 C C . ASN A 1 283 ? -7.352 1.634 10.441 1.00 86.69 283 ASN A C 1
ATOM 2391 O O . ASN A 1 283 ? -6.350 1.152 10.971 1.00 86.69 283 ASN A O 1
ATOM 2395 N N . GLN A 1 284 ? -7.722 1.368 9.195 1.00 83.12 284 GLN A N 1
ATOM 2396 C CA . GLN A 1 284 ? -6.962 0.523 8.293 1.00 83.12 284 GLN A CA 1
ATOM 2397 C C . GLN A 1 284 ? -6.751 -0.901 8.828 1.00 83.12 284 GLN A C 1
ATOM 2399 O O . GLN A 1 284 ? -5.710 -1.511 8.595 1.00 83.12 284 GLN A O 1
ATOM 2404 N N . ALA A 1 285 ? -7.741 -1.414 9.561 1.00 87.38 285 ALA A N 1
ATOM 2405 C CA . ALA A 1 285 ? -7.667 -2.726 10.171 1.00 87.38 285 ALA A CA 1
ATOM 2406 C C . ALA A 1 285 ? -7.692 -3.833 9.104 1.00 87.38 285 ALA A C 1
ATOM 2408 O O . ALA A 1 285 ? -8.400 -3.742 8.092 1.00 87.38 285 ALA A O 1
ATOM 2409 N N . ILE A 1 286 ? -6.910 -4.886 9.328 1.00 85.69 286 ILE A N 1
ATOM 2410 C CA . ILE A 1 286 ? -6.858 -6.094 8.505 1.00 85.69 286 ILE A CA 1
ATOM 2411 C C . ILE A 1 286 ? -6.680 -7.296 9.424 1.00 85.69 286 ILE A C 1
ATOM 2413 O O . ILE A 1 286 ? -5.825 -7.281 10.302 1.00 85.69 286 ILE A O 1
ATOM 2417 N N . ILE A 1 287 ? -7.424 -8.368 9.160 1.00 84.12 287 ILE A N 1
ATOM 2418 C CA . ILE A 1 287 ? -7.197 -9.655 9.820 1.00 84.12 287 ILE A CA 1
ATOM 2419 C C . ILE A 1 287 ? -5.943 -10.303 9.218 1.00 84.12 287 ILE A C 1
ATOM 2421 O O . ILE A 1 287 ? -5.864 -10.574 8.007 1.00 84.12 287 ILE A O 1
ATOM 2425 N N . THR A 1 288 ? -4.924 -10.497 10.045 1.00 75.69 288 THR A N 1
ATOM 2426 C CA . THR A 1 288 ? -3.610 -11.007 9.633 1.00 75.69 288 THR A CA 1
ATOM 2427 C C . THR A 1 288 ? -3.518 -12.506 9.808 1.00 75.69 288 THR A C 1
ATOM 2429 O O . THR A 1 288 ? -3.115 -13.185 8.858 1.00 75.69 288 THR A O 1
ATOM 2432 N N . TYR A 1 289 ? -4.002 -12.986 10.944 1.00 70.19 289 TYR A N 1
ATOM 2433 C CA . TYR A 1 289 ? -4.152 -14.382 11.292 1.00 70.19 289 TYR A CA 1
ATOM 2434 C C . TYR A 1 289 ? -5.600 -14.636 11.695 1.00 70.19 289 TYR A C 1
ATOM 2436 O O . TYR A 1 289 ? -6.231 -13.817 12.366 1.00 70.19 289 TYR A O 1
ATOM 2444 N N . ASN A 1 290 ? -6.140 -15.748 11.214 1.00 60.59 290 ASN A N 1
ATOM 2445 C CA . ASN A 1 290 ? -7.503 -16.121 11.509 1.00 60.59 290 ASN A CA 1
ATOM 2446 C C . ASN A 1 290 ? -7.543 -17.620 11.774 1.00 60.59 290 ASN A C 1
ATOM 2448 O O . ASN A 1 290 ? -7.503 -18.401 10.824 1.00 60.59 290 ASN A O 1
ATOM 2452 N N . ASP A 1 291 ? -7.669 -18.006 13.042 1.00 48.81 291 ASP A N 1
ATOM 2453 C CA . ASP A 1 291 ? -8.098 -19.357 13.412 1.00 48.81 291 ASP A CA 1
ATOM 2454 C C . ASP A 1 291 ? -9.625 -19.472 13.241 1.00 48.81 291 ASP A C 1
ATOM 2456 O O . ASP A 1 291 ? -10.338 -20.028 14.075 1.00 48.81 291 ASP A O 1
ATOM 2460 N N . LEU A 1 292 ? -10.164 -18.970 12.122 1.00 48.72 292 LEU A N 1
ATOM 2461 C CA . LEU A 1 292 ? -11.448 -19.446 11.615 1.00 48.72 292 LEU A CA 1
ATOM 2462 C C . LEU A 1 292 ? -11.190 -20.866 11.100 1.00 48.72 292 LEU A C 1
ATOM 2464 O O . LEU A 1 292 ? -10.924 -21.043 9.919 1.00 48.72 292 LEU A O 1
ATOM 2468 N N . ASN A 1 293 ? -11.157 -21.809 12.045 1.00 36.25 293 ASN A N 1
ATOM 2469 C CA . ASN A 1 293 ? -11.116 -23.269 11.960 1.00 36.25 293 ASN A CA 1
ATOM 2470 C C . ASN A 1 293 ? -10.901 -23.931 10.582 1.00 36.25 293 ASN A C 1
ATOM 2472 O O . ASN A 1 293 ? -11.577 -23.628 9.603 1.00 36.25 293 ASN A O 1
ATOM 2476 N N . ASN A 1 294 ? -10.050 -24.965 10.603 1.00 34.53 294 ASN A N 1
ATOM 2477 C CA . ASN A 1 294 ? -10.280 -26.276 9.965 1.00 34.53 294 ASN A CA 1
ATOM 2478 C C . ASN A 1 294 ? -11.582 -26.437 9.160 1.00 34.53 294 ASN A C 1
ATOM 2480 O O . ASN A 1 294 ? -12.671 -26.339 9.774 1.00 34.53 294 ASN A O 1
#

Secondary structure (DSSP, 8-state):
-HHHHH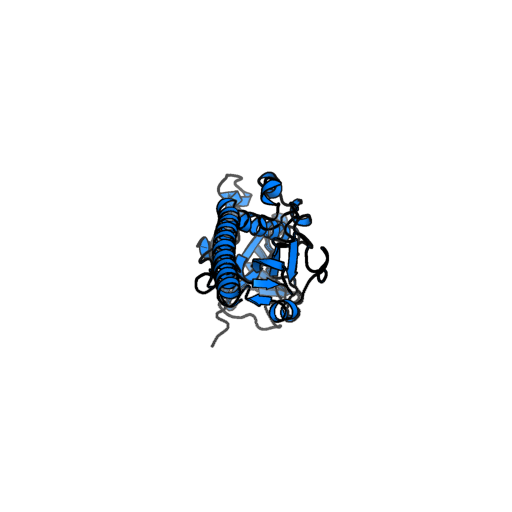HHHHHHHHHHHHHHHHHHHHHHHHHHHHHHT-HHHHHHHHHHHHHHHHSS--SSTTGGGGSGGGGGS-GGGGB-TT-TT-PBPEEEEEEETTTTEEEEEEEEE-TTTT---TT--TT--EEHHHHHHHEEES-TTT-TT---EE-TTS-EE--SEEETTTEEEEEEEEHHHHHHHHHHHTT-EEEHHHHHHHHHHHHH---TTGGGGGGSEEEEEEEGGGSEEEEETTTEEEEEETTEEEEEEESS----TT---SEEEEEEEEEEEETTTTEEEEEEEEEEEE----

pLDDT: mean 72.45, std 13.29, range [34.53, 93.06]